Protein AF-A0A0A6ZCB4-F1 (afdb_monomer_lite)

pLDDT: mean 98.0, std 1.05, range [90.75, 98.88]

InterPro domains:
  IPR005797 Cytochrome b/b6, N-terminal domain [PF00033] (1-122)
  IPR005797 Cytochrome b/b6, N-terminal domain [PS51002] (1-127)
  IPR005798 Cytochrome b/b6, C-terminal [PF00032] (176-277)
  IPR005798 Cytochrome b/b6, C-terminal [PS51003] (128-285)
  IPR016174 Di-haem cytochrome, transmembrane [SSF81342] (1-178)
  IPR027387 Cytochrome b/b6-like domain superfamily [G3DSA:1.20.810.10] (1-285)
  IPR036150 Cytochrome b/b6, C-terminal domain superfamily [SSF81648] (179-284)
  IPR048259 Cytochrome b/b6, N-terminal domain, eukaryotic/bacterial [cd00284] (1-124)
  IPR048260 Cytochrome b/b6, C-terminal domain, eukaryotic/bacterial [cd00290] (125-272)

Radius of gyration: 20.46 Å; chains: 1; bounding box: 47×44×55 Å

Organism: NCBI:txid1003837

Structure (mmCIF, N/CA/C/O backbone):
data_AF-A0A0A6ZCB4-F1
#
_entry.id   AF-A0A0A6ZCB4-F1
#
loop_
_atom_site.group_PDB
_atom_site.id
_atom_site.type_symbol
_atom_site.label_atom_id
_atom_site.label_alt_id
_atom_site.label_comp_id
_atom_site.label_asym_id
_atom_site.label_entity_id
_atom_site.label_seq_id
_atom_site.pdbx_PDB_ins_code
_atom_site.Cartn_x
_atom_site.Cartn_y
_atom_site.Cartn_z
_atom_site.occupancy
_atom_site.B_iso_or_equiv
_atom_site.auth_seq_id
_atom_site.auth_comp_id
_atom_site.auth_asym_id
_atom_site.auth_atom_id
_atom_site.pdbx_PDB_model_num
ATOM 1 N N . HIS A 1 1 ? 5.397 16.547 -5.272 1.00 96.88 1 HIS A N 1
ATOM 2 C CA . HIS A 1 1 ? 4.693 15.326 -5.717 1.00 96.88 1 HIS A CA 1
ATOM 3 C C . HIS A 1 1 ? 5.375 14.064 -5.178 1.00 96.88 1 HIS A C 1
ATOM 5 O O . HIS A 1 1 ? 4.798 13.461 -4.286 1.00 96.88 1 HIS A O 1
ATOM 11 N N . ALA A 1 2 ? 6.612 13.734 -5.586 1.00 97.31 2 ALA A N 1
ATOM 12 C CA . ALA A 1 2 ? 7.341 12.527 -5.143 1.00 97.31 2 ALA A CA 1
ATOM 13 C C . ALA A 1 2 ? 7.371 12.313 -3.612 1.00 97.31 2 ALA A C 1
ATOM 15 O O . ALA A 1 2 ? 6.807 11.343 -3.117 1.00 97.31 2 ALA A O 1
ATOM 16 N N . ASN A 1 3 ? 7.907 13.268 -2.839 1.00 98.44 3 ASN A N 1
ATOM 17 C CA . ASN A 1 3 ? 7.914 13.175 -1.367 1.00 98.44 3 ASN A CA 1
ATOM 18 C C . ASN A 1 3 ? 6.505 13.117 -0.747 1.00 98.44 3 ASN A C 1
ATOM 20 O O . ASN A 1 3 ? 6.310 12.508 0.301 1.00 98.44 3 ASN A O 1
ATOM 24 N N . GLY A 1 4 ? 5.505 13.693 -1.419 1.00 98.62 4 GLY A N 1
ATOM 25 C CA . GLY A 1 4 ? 4.105 13.598 -1.003 1.00 98.62 4 GLY A CA 1
ATOM 26 C C . GLY A 1 4 ? 3.556 12.172 -1.093 1.00 98.62 4 GLY A C 1
ATOM 27 O O . GLY A 1 4 ? 2.796 11.774 -0.218 1.00 98.62 4 GLY A O 1
ATOM 28 N N . ALA A 1 5 ? 3.983 11.379 -2.085 1.00 98.50 5 ALA A N 1
ATOM 29 C CA . ALA A 1 5 ? 3.614 9.966 -2.180 1.00 98.50 5 ALA A CA 1
ATOM 30 C C . ALA A 1 5 ? 4.158 9.168 -0.983 1.00 98.50 5 ALA A C 1
ATOM 32 O O . ALA A 1 5 ? 3.405 8.434 -0.347 1.00 98.50 5 ALA A O 1
ATOM 33 N N . SER A 1 6 ? 5.420 9.390 -0.597 1.00 98.50 6 SER A N 1
ATOM 34 C CA . SER A 1 6 ? 5.995 8.802 0.623 1.00 98.50 6 SER A CA 1
ATOM 35 C C . SER A 1 6 ? 5.188 9.175 1.870 1.00 98.50 6 SER A C 1
ATOM 37 O O . SER A 1 6 ? 4.825 8.303 2.656 1.00 98.50 6 SER A O 1
ATOM 39 N N . PHE A 1 7 ? 4.831 10.451 2.036 1.00 98.38 7 PHE A N 1
ATOM 40 C CA . PHE A 1 7 ? 4.000 10.879 3.165 1.00 98.38 7 PHE A CA 1
ATOM 41 C C . PHE A 1 7 ? 2.596 10.268 3.145 1.00 98.38 7 PHE A C 1
ATOM 43 O O . PHE A 1 7 ? 2.072 9.932 4.206 1.00 98.38 7 PHE A O 1
ATOM 50 N N . PHE A 1 8 ? 2.021 10.027 1.964 1.00 98.62 8 PHE A N 1
ATOM 51 C CA . PHE A 1 8 ? 0.768 9.286 1.839 1.00 98.62 8 PHE A CA 1
ATOM 52 C C . PHE A 1 8 ? 0.905 7.880 2.443 1.00 98.62 8 PHE A C 1
ATOM 54 O O . PHE A 1 8 ? 0.077 7.483 3.265 1.00 98.62 8 PHE A O 1
ATOM 61 N N . PHE A 1 9 ? 1.973 7.145 2.112 1.00 98.75 9 PHE A N 1
ATOM 62 C CA . PHE A 1 9 ? 2.206 5.806 2.665 1.00 98.75 9 PHE A CA 1
ATOM 63 C C . PHE A 1 9 ? 2.532 5.811 4.163 1.00 98.75 9 PHE A C 1
ATOM 65 O O . PHE A 1 9 ? 2.058 4.941 4.891 1.00 98.75 9 PHE A O 1
ATOM 72 N N . ILE A 1 10 ? 3.260 6.812 4.665 1.00 98.69 10 ILE A N 1
ATOM 73 C CA . ILE A 1 10 ? 3.446 6.987 6.115 1.00 98.69 10 ILE A CA 1
ATOM 74 C C . ILE A 1 10 ? 2.077 7.132 6.797 1.00 98.69 10 ILE A C 1
ATOM 76 O O . ILE A 1 10 ? 1.765 6.398 7.739 1.00 98.69 10 ILE A O 1
ATOM 80 N N . CYS A 1 11 ? 1.227 8.031 6.293 1.00 98.81 11 CYS A N 1
ATOM 81 C CA . CYS A 1 11 ? -0.108 8.251 6.839 1.00 98.81 11 CYS A CA 1
ATOM 82 C C . CYS A 1 11 ? -0.988 6.998 6.751 1.00 98.81 11 CYS A C 1
ATOM 84 O O . CYS A 1 11 ? -1.664 6.676 7.730 1.00 98.81 11 CYS A O 1
ATOM 86 N N . ILE A 1 12 ? -0.981 6.269 5.628 1.00 98.69 12 ILE A N 1
ATOM 87 C CA . ILE A 1 12 ? -1.843 5.091 5.466 1.00 98.69 12 ILE A CA 1
ATOM 88 C C . ILE A 1 12 ? -1.397 3.932 6.362 1.00 98.69 12 ILE A C 1
ATOM 90 O O . ILE A 1 12 ? -2.246 3.283 6.968 1.00 98.69 12 ILE A O 1
ATOM 94 N N . TYR A 1 13 ? -0.091 3.712 6.545 1.00 98.81 13 TYR A N 1
ATOM 95 C CA . TYR A 1 13 ? 0.406 2.673 7.450 1.00 98.81 13 TYR A CA 1
ATOM 96 C C . TYR A 1 13 ? 0.095 2.986 8.913 1.00 98.81 13 TYR A C 1
ATOM 98 O O . TYR A 1 13 ? -0.359 2.099 9.639 1.00 98.81 13 TYR A O 1
ATOM 106 N N . LEU A 1 14 ? 0.216 4.249 9.334 1.00 98.81 14 LEU A N 1
ATOM 107 C CA . LEU A 1 14 ? -0.243 4.680 10.659 1.00 98.81 14 LEU A CA 1
ATOM 108 C C . LEU A 1 14 ? -1.763 4.528 10.812 1.00 98.81 14 LEU A C 1
ATOM 110 O O . LEU A 1 14 ? -2.241 4.066 11.850 1.00 98.81 14 LEU A O 1
ATOM 114 N N . HIS A 1 15 ? -2.533 4.870 9.778 1.00 98.88 15 HIS A N 1
ATOM 115 C CA . HIS A 1 15 ? -3.989 4.740 9.783 1.00 98.88 15 HIS A CA 1
ATOM 116 C C . HIS A 1 15 ? -4.436 3.276 9.929 1.00 98.88 15 HIS A C 1
ATOM 118 O O . HIS A 1 15 ? -5.308 2.980 10.755 1.00 98.88 15 HIS A O 1
ATOM 124 N N . ILE A 1 16 ? -3.814 2.359 9.181 1.00 98.88 16 ILE A N 1
ATOM 125 C CA . ILE A 1 16 ? -4.049 0.911 9.264 1.00 98.88 16 ILE A CA 1
ATOM 126 C C . ILE A 1 16 ? -3.624 0.385 10.637 1.00 98.88 16 ILE A C 1
ATOM 128 O O . ILE A 1 16 ? -4.408 -0.302 11.289 1.00 98.88 16 ILE A O 1
ATOM 132 N N . GLY A 1 17 ? -2.433 0.760 11.117 1.00 98.81 17 GLY A N 1
ATOM 133 C CA . GLY A 1 17 ? -1.926 0.371 12.435 1.00 98.81 17 GLY A CA 1
ATOM 134 C C . GLY A 1 17 ? -2.862 0.793 13.568 1.00 98.81 17 GLY A C 1
ATOM 135 O O . GLY A 1 17 ? -3.211 -0.022 14.420 1.00 98.81 17 GLY A O 1
ATOM 136 N N . ARG A 1 18 ? -3.377 2.030 13.526 1.00 98.88 18 ARG A N 1
ATOM 137 C CA . ARG A 1 18 ? -4.429 2.518 14.434 1.00 98.88 18 ARG A CA 1
ATOM 138 C C . ARG A 1 18 ? -5.679 1.649 14.335 1.00 98.88 18 ARG A C 1
ATOM 140 O O . ARG A 1 18 ? -6.249 1.266 15.358 1.00 98.88 18 ARG A O 1
ATOM 147 N N . GLY A 1 19 ? -6.130 1.356 13.117 1.00 98.75 19 GLY A N 1
ATOM 148 C CA . GLY A 1 19 ? -7.299 0.513 12.883 1.00 98.75 19 GLY A CA 1
ATOM 149 C C . GLY A 1 19 ? -7.144 -0.879 13.496 1.00 98.75 19 GLY A C 1
ATOM 150 O O . GLY A 1 19 ? -8.070 -1.367 14.146 1.00 98.75 19 GLY A O 1
ATOM 151 N N . PHE A 1 20 ? -5.954 -1.462 13.371 1.00 97.88 20 PHE A N 1
ATOM 152 C CA . PHE A 1 20 ? -5.603 -2.765 13.917 1.00 97.88 20 PHE A CA 1
ATOM 153 C C . PHE A 1 20 ? -5.511 -2.757 15.451 1.00 97.88 20 PHE A C 1
ATOM 155 O O . PHE A 1 20 ? -6.174 -3.556 16.113 1.00 97.88 20 PHE A O 1
ATOM 162 N N . TYR A 1 21 ? -4.774 -1.806 16.030 1.00 98.81 21 TYR A N 1
ATOM 163 C CA . TYR A 1 21 ? -4.561 -1.704 17.478 1.00 98.81 21 TYR A CA 1
ATOM 164 C C . TYR A 1 21 ? -5.860 -1.455 18.257 1.00 98.81 21 TYR A C 1
ATOM 166 O O . TYR A 1 21 ? -6.115 -2.069 19.295 1.00 98.81 21 TYR A O 1
ATOM 174 N N . TYR A 1 22 ? -6.731 -0.581 17.747 1.00 98.81 22 TYR A N 1
ATOM 175 C CA . TYR A 1 22 ? -7.989 -0.240 18.419 1.00 98.81 22 TYR A CA 1
ATOM 176 C C . TYR A 1 22 ? -9.180 -1.109 17.988 1.00 98.81 22 TYR A C 1
ATOM 178 O O . TYR A 1 22 ? -10.305 -0.838 18.405 1.00 98.81 22 TYR A O 1
ATOM 186 N N . GLY A 1 23 ? -8.976 -2.146 17.167 1.00 98.56 23 GLY A N 1
ATOM 187 C CA . GLY A 1 23 ? -10.064 -3.024 16.711 1.00 98.56 23 GLY A CA 1
ATOM 188 C C . GLY A 1 23 ? -11.111 -2.298 15.857 1.00 98.56 23 GLY A C 1
ATOM 189 O O . GLY A 1 23 ? -12.302 -2.619 15.890 1.00 98.56 23 GLY A O 1
ATOM 190 N N . SER A 1 24 ? -10.693 -1.274 15.110 1.00 98.69 24 SER A N 1
ATOM 191 C CA . SER A 1 24 ? -11.586 -0.511 14.226 1.00 98.69 24 SER A CA 1
ATOM 192 C C . SER A 1 24 ? -11.984 -1.319 12.991 1.00 98.69 24 SER A C 1
ATOM 194 O O . SER A 1 24 ? -13.042 -1.056 12.433 1.00 98.69 24 SER A O 1
ATOM 196 N N . TYR A 1 25 ? -11.221 -2.363 12.642 1.00 98.62 25 TYR A N 1
ATOM 197 C CA . TYR A 1 25 ? -11.578 -3.322 11.590 1.00 98.62 25 TYR A CA 1
ATOM 198 C C . TYR A 1 25 ? -12.921 -4.037 11.823 1.00 98.62 25 TYR A C 1
ATOM 200 O O . TYR A 1 25 ? -13.487 -4.597 10.892 1.00 98.62 25 TYR A O 1
ATOM 208 N N . LEU A 1 26 ? -13.464 -4.012 13.049 1.00 98.62 26 LEU A N 1
ATOM 209 C CA . LEU A 1 26 ? -14.803 -4.544 13.329 1.00 98.62 26 LEU A CA 1
ATOM 210 C C . LEU A 1 26 ? -15.929 -3.740 12.654 1.00 98.62 26 LEU A C 1
ATOM 212 O O . LEU A 1 26 ? -17.035 -4.259 12.532 1.00 98.62 26 LEU A O 1
ATOM 216 N N . TYR A 1 27 ? -15.659 -2.517 12.185 1.00 98.50 27 TYR A N 1
ATOM 217 C CA . TYR A 1 27 ? -16.511 -1.833 11.209 1.00 98.50 27 TYR A CA 1
ATOM 218 C C . TYR A 1 27 ? -16.173 -2.371 9.819 1.00 98.50 27 TYR A C 1
ATOM 220 O O . TYR A 1 27 ? -15.308 -1.836 9.128 1.00 98.50 27 TYR A O 1
ATOM 228 N N . LYS A 1 28 ? -16.788 -3.501 9.460 1.00 98.62 28 LYS A N 1
ATOM 229 C CA . LYS A 1 28 ? -16.344 -4.362 8.355 1.00 98.62 28 LYS A CA 1
ATOM 230 C C . LYS A 1 28 ? -16.378 -3.642 7.011 1.00 98.62 28 LYS A C 1
ATOM 232 O O . LYS A 1 28 ? -15.433 -3.747 6.243 1.00 98.62 28 LYS A O 1
ATOM 237 N N . GLU A 1 29 ? -17.432 -2.891 6.738 1.00 98.62 29 GLU A N 1
ATOM 238 C CA . GLU A 1 29 ? -17.651 -2.164 5.490 1.00 98.62 29 GLU A CA 1
ATOM 239 C C . GLU A 1 29 ? -16.620 -1.038 5.339 1.00 98.62 29 GLU A C 1
ATOM 241 O O . GLU A 1 29 ? -15.911 -0.963 4.330 1.00 98.62 29 GLU A O 1
ATOM 246 N N . THR A 1 30 ? -16.444 -0.221 6.384 1.00 98.81 30 THR A N 1
ATOM 247 C CA . THR A 1 30 ? -15.386 0.799 6.447 1.00 98.81 30 THR A CA 1
ATOM 248 C C . THR A 1 30 ? -14.005 0.162 6.293 1.00 98.81 30 THR A C 1
ATOM 250 O O . THR A 1 30 ? -13.181 0.629 5.517 1.00 98.81 30 THR A O 1
ATOM 253 N N . TRP A 1 31 ? -13.732 -0.949 6.973 1.00 98.88 31 TRP A N 1
ATOM 254 C CA . TRP A 1 31 ? -12.443 -1.628 6.881 1.00 98.88 31 TRP A CA 1
ATOM 255 C C . TRP A 1 31 ? -12.165 -2.180 5.483 1.00 98.88 31 TRP A C 1
ATOM 257 O O . TRP A 1 31 ? -11.109 -1.910 4.919 1.00 98.88 31 TRP A O 1
ATOM 267 N N . ASN A 1 32 ? -13.122 -2.896 4.894 1.00 98.75 32 ASN A N 1
ATOM 268 C CA . ASN A 1 32 ? -12.978 -3.513 3.579 1.00 98.75 32 ASN A CA 1
ATOM 269 C C . ASN A 1 32 ? -12.798 -2.456 2.484 1.00 98.75 32 ASN A C 1
ATOM 271 O O . ASN A 1 32 ? -11.915 -2.594 1.640 1.00 98.75 32 ASN A O 1
ATOM 275 N N . THR A 1 33 ? -13.565 -1.361 2.533 1.00 98.75 33 THR A N 1
ATOM 276 C CA . THR A 1 33 ? -13.332 -0.209 1.645 1.00 98.75 33 THR A CA 1
ATOM 277 C C . THR A 1 33 ? -11.962 0.432 1.883 1.00 98.75 33 THR A C 1
ATOM 279 O O . THR A 1 33 ? -11.309 0.827 0.922 1.00 98.75 33 THR A O 1
ATOM 282 N N . GLY A 1 34 ? -11.470 0.456 3.126 1.00 98.81 34 GLY A N 1
ATOM 283 C CA . 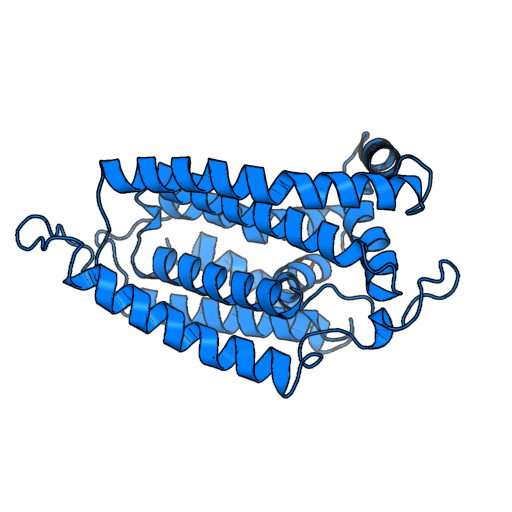GLY A 1 34 ? -10.108 0.880 3.465 1.00 98.81 34 GLY A CA 1
ATOM 284 C C . GLY A 1 34 ? -9.015 -0.002 2.845 1.00 98.81 34 GLY A C 1
ATOM 285 O O . GLY A 1 34 ? -8.024 0.517 2.333 1.00 98.81 34 GLY A O 1
ATOM 286 N N . VAL A 1 35 ? -9.202 -1.326 2.817 1.00 98.81 35 VAL A N 1
ATOM 287 C CA . VAL A 1 35 ? -8.273 -2.248 2.136 1.00 98.81 35 VAL A CA 1
ATOM 288 C C . VAL A 1 35 ? -8.300 -2.027 0.617 1.00 98.81 35 VAL A C 1
ATOM 290 O O . VAL A 1 35 ? -7.246 -2.006 -0.015 1.00 98.81 35 VAL A O 1
ATOM 293 N N . ILE A 1 36 ? -9.474 -1.782 0.024 1.00 98.81 36 ILE A N 1
ATOM 294 C CA . ILE A 1 36 ? -9.589 -1.438 -1.406 1.00 98.81 36 ILE A CA 1
ATOM 295 C C . ILE A 1 36 ? -8.892 -0.099 -1.709 1.00 98.81 36 ILE A C 1
ATOM 297 O O . ILE A 1 36 ? -8.183 0.007 -2.712 1.00 98.81 36 ILE A O 1
ATOM 301 N N . LEU A 1 37 ? -9.032 0.906 -0.837 1.00 98.81 37 LEU A N 1
ATOM 302 C CA . LEU A 1 37 ? -8.312 2.180 -0.946 1.00 98.81 37 LEU A CA 1
ATOM 303 C C . LEU A 1 37 ? -6.792 1.976 -0.913 1.00 98.81 37 LEU A C 1
ATOM 305 O O . LEU A 1 37 ? -6.094 2.546 -1.749 1.00 98.81 37 LEU A O 1
ATOM 309 N N . LEU A 1 38 ? -6.283 1.128 -0.011 1.00 98.81 38 LEU A N 1
ATOM 310 C CA . LEU A 1 38 ? -4.861 0.773 0.039 1.00 98.81 38 LEU A CA 1
ATOM 311 C C . LEU A 1 38 ? -4.394 0.135 -1.276 1.00 98.81 38 LEU A C 1
ATOM 313 O O . LEU A 1 38 ? -3.401 0.582 -1.843 1.00 98.81 38 LEU A O 1
ATOM 317 N N . LEU A 1 39 ? -5.113 -0.868 -1.788 1.00 98.81 39 LEU A N 1
ATOM 318 C CA . LEU A 1 39 ? -4.760 -1.533 -3.049 1.00 98.81 39 LEU A CA 1
ATOM 319 C C . LEU A 1 39 ? -4.765 -0.553 -4.232 1.00 98.81 39 LEU A C 1
ATOM 321 O O . LEU A 1 39 ? -3.859 -0.576 -5.065 1.00 98.81 39 LEU A O 1
ATOM 325 N N . THR A 1 40 ? -5.744 0.352 -4.276 1.00 98.81 40 THR A N 1
ATOM 326 C CA . THR A 1 40 ? -5.852 1.374 -5.329 1.00 98.81 40 THR A CA 1
ATOM 327 C C . THR A 1 40 ? -4.717 2.397 -5.229 1.00 98.81 40 THR A C 1
ATOM 329 O O . THR A 1 40 ? -4.133 2.773 -6.247 1.00 98.81 40 THR A O 1
ATOM 332 N N . LEU A 1 41 ? -4.343 2.812 -4.013 1.00 98.81 41 LEU A N 1
ATOM 333 C CA . LEU A 1 41 ? -3.190 3.683 -3.768 1.00 98.81 41 LEU A CA 1
ATOM 334 C C . LEU A 1 41 ? -1.878 3.014 -4.193 1.00 98.81 41 LEU A C 1
ATOM 336 O O . LEU A 1 41 ? -1.070 3.643 -4.871 1.00 98.81 41 LEU A O 1
ATOM 340 N N . MET A 1 42 ? -1.677 1.743 -3.833 1.00 98.69 42 MET A N 1
ATOM 341 C CA . MET A 1 42 ? -0.512 0.954 -4.244 1.00 98.69 42 MET A CA 1
ATOM 342 C C . MET A 1 42 ? -0.405 0.883 -5.769 1.00 98.69 42 MET A C 1
ATOM 344 O O . MET A 1 42 ? 0.656 1.175 -6.318 1.00 98.69 42 MET A O 1
ATOM 348 N N . ALA A 1 43 ? -1.509 0.587 -6.462 1.00 98.56 43 ALA A N 1
ATOM 349 C CA . ALA A 1 43 ? -1.541 0.597 -7.922 1.00 98.56 43 ALA A CA 1
ATOM 350 C C . ALA A 1 43 ? -1.189 1.983 -8.488 1.00 98.56 43 ALA A C 1
ATOM 352 O O . ALA A 1 43 ? -0.322 2.082 -9.352 1.00 98.56 43 ALA A O 1
ATOM 353 N N . THR A 1 44 ? -1.797 3.049 -7.952 1.00 98.81 44 THR A N 1
ATOM 354 C CA . THR A 1 44 ? -1.577 4.444 -8.375 1.00 98.81 44 THR A CA 1
ATOM 355 C C . THR A 1 44 ? -0.115 4.856 -8.237 1.00 98.81 44 THR A C 1
ATOM 357 O O . THR A 1 44 ? 0.458 5.413 -9.173 1.00 98.81 44 THR A O 1
ATOM 360 N N . ALA A 1 45 ? 0.498 4.580 -7.085 1.00 98.50 45 ALA A N 1
ATOM 361 C CA . ALA A 1 45 ? 1.886 4.929 -6.812 1.00 98.50 45 ALA A CA 1
ATOM 362 C C . ALA A 1 45 ? 2.855 4.136 -7.694 1.00 98.50 45 ALA A C 1
ATOM 364 O O . ALA A 1 45 ? 3.791 4.716 -8.237 1.00 98.50 45 ALA A O 1
ATOM 365 N N . PHE A 1 46 ? 2.591 2.840 -7.898 1.00 98.44 46 PHE A N 1
ATOM 366 C CA . PHE A 1 46 ? 3.390 2.007 -8.791 1.00 98.44 46 PHE A CA 1
ATOM 367 C C . PHE A 1 46 ? 3.379 2.543 -10.226 1.00 98.44 46 PHE A C 1
ATOM 369 O O . PHE A 1 46 ? 4.447 2.814 -10.766 1.00 98.44 46 PHE A O 1
ATOM 376 N N . VAL A 1 47 ? 2.204 2.771 -10.831 1.00 98.38 47 VAL A N 1
ATOM 377 C CA . VAL A 1 47 ? 2.151 3.285 -12.215 1.00 98.38 47 VAL A CA 1
ATOM 378 C C . VAL A 1 47 ? 2.715 4.704 -12.332 1.00 98.38 47 VAL A C 1
ATOM 380 O O . VAL A 1 47 ? 3.296 5.040 -13.359 1.00 98.38 47 VAL A O 1
ATOM 383 N N . GLY A 1 48 ? 2.609 5.513 -11.272 1.00 98.25 48 GLY A N 1
ATOM 384 C CA . GLY A 1 48 ? 3.201 6.851 -11.205 1.00 98.25 48 GLY A CA 1
ATOM 385 C C . GLY A 1 48 ? 4.724 6.834 -11.183 1.00 98.25 48 GLY A C 1
ATOM 386 O O . GLY A 1 48 ? 5.362 7.655 -11.838 1.00 98.25 48 GLY A O 1
ATOM 387 N N . TYR A 1 49 ? 5.310 5.863 -10.480 1.00 98.06 49 TYR A N 1
ATOM 388 C CA . TYR A 1 49 ? 6.759 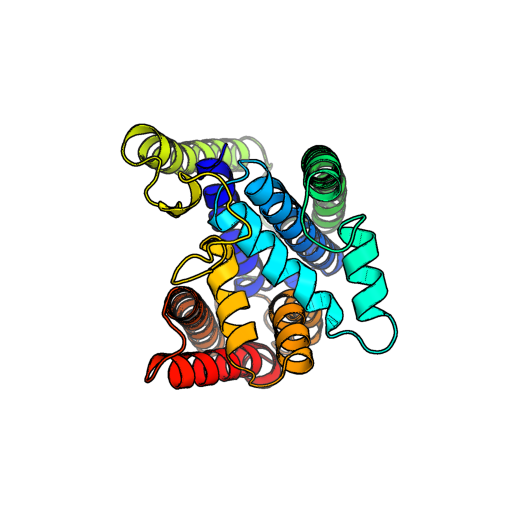5.696 -10.410 1.00 98.06 49 TYR A CA 1
ATOM 389 C C . TYR A 1 49 ? 7.384 5.310 -11.754 1.00 98.06 49 TYR A C 1
ATOM 391 O O . TYR A 1 49 ? 8.563 5.555 -11.961 1.00 98.06 49 TYR A O 1
ATOM 399 N N . VAL A 1 50 ? 6.606 4.752 -12.687 1.00 98.19 50 VAL A N 1
ATOM 400 C CA . VAL A 1 50 ? 7.098 4.388 -14.026 1.00 98.19 50 VAL A CA 1
ATOM 401 C C . VAL A 1 50 ? 7.249 5.611 -14.943 1.00 98.19 50 VAL A C 1
ATOM 403 O O . VAL A 1 50 ? 8.061 5.598 -15.866 1.00 98.19 50 VAL A O 1
ATOM 406 N N . LEU A 1 51 ? 6.494 6.685 -14.688 1.00 98.31 51 LEU A N 1
ATOM 407 C CA . LEU A 1 51 ? 6.370 7.834 -15.594 1.00 98.31 51 LEU A CA 1
ATOM 408 C C . LEU A 1 51 ? 7.664 8.625 -15.855 1.00 98.31 51 LEU A C 1
ATOM 410 O O . LEU A 1 51 ? 7.824 9.088 -16.983 1.00 98.31 51 LEU A O 1
ATOM 414 N N . PRO A 1 52 ? 8.595 8.792 -14.892 1.00 97.62 52 PRO A N 1
ATOM 415 C CA . PRO A 1 52 ? 9.875 9.456 -15.149 1.00 97.62 52 PRO A CA 1
ATOM 416 C C . PRO A 1 52 ? 10.784 8.705 -16.131 1.00 97.62 52 PRO A C 1
ATOM 418 O O . PRO A 1 52 ? 11.740 9.292 -16.627 1.00 97.62 52 PRO A O 1
ATOM 421 N N . TRP A 1 53 ? 10.498 7.426 -16.405 1.00 97.94 53 TRP A N 1
ATOM 422 C CA . TRP A 1 53 ? 11.229 6.585 -17.359 1.00 97.94 53 TRP A CA 1
ATOM 423 C C . TRP A 1 53 ? 12.745 6.483 -17.097 1.00 97.94 53 TRP A C 1
ATOM 425 O O . TRP A 1 53 ? 13.561 6.436 -18.020 1.00 97.94 53 TRP A O 1
ATOM 435 N N . GLY A 1 54 ? 13.127 6.437 -15.818 1.00 98.12 54 GLY A N 1
ATOM 436 C CA . GLY A 1 54 ? 14.491 6.121 -15.389 1.00 98.12 54 GLY A CA 1
ATOM 437 C C . GLY A 1 54 ? 14.754 4.613 -15.287 1.00 98.12 54 GLY A C 1
ATOM 438 O O . GLY A 1 54 ? 13.852 3.794 -15.484 1.00 98.12 54 GLY A O 1
ATOM 439 N N . GLN A 1 55 ? 15.982 4.223 -14.938 1.00 97.81 55 GLN A N 1
ATOM 440 C CA . GLN A 1 55 ? 16.357 2.807 -14.828 1.00 97.81 55 GLN A CA 1
ATOM 441 C C . GLN A 1 55 ? 15.483 2.025 -13.836 1.00 97.81 55 GLN A C 1
ATOM 443 O O . GLN A 1 55 ? 14.921 0.988 -14.194 1.00 97.81 55 GLN A O 1
ATOM 448 N N . MET A 1 56 ? 15.302 2.521 -12.607 1.00 96.75 56 MET A N 1
ATOM 449 C CA . MET A 1 56 ? 14.455 1.837 -11.614 1.00 96.75 56 MET A CA 1
ATOM 450 C C . MET A 1 56 ? 12.980 1.826 -12.018 1.00 96.75 56 MET A C 1
ATOM 452 O O . MET A 1 56 ? 12.292 0.832 -11.787 1.00 96.75 56 MET A O 1
ATOM 456 N N . SER A 1 57 ? 12.513 2.883 -12.687 1.00 96.69 57 SER A N 1
ATOM 457 C CA . SER A 1 57 ? 11.162 2.963 -13.257 1.00 96.69 57 SER A CA 1
ATOM 458 C C . SER A 1 57 ? 10.905 1.812 -14.239 1.00 96.69 57 SER A C 1
ATOM 460 O O . SER A 1 57 ? 9.947 1.053 -14.087 1.00 96.69 57 SER A O 1
ATOM 462 N N . PHE A 1 58 ? 11.790 1.651 -15.227 1.00 98.12 58 PHE A N 1
ATOM 463 C CA . PHE A 1 58 ? 11.652 0.665 -16.300 1.00 98.12 58 PHE A CA 1
ATOM 464 C C . PHE A 1 58 ? 11.835 -0.774 -15.807 1.00 98.12 58 PHE A C 1
ATOM 466 O O . PHE A 1 58 ? 11.003 -1.651 -16.068 1.00 98.12 58 PHE A O 1
ATOM 473 N N . TRP A 1 59 ? 12.912 -1.033 -15.063 1.00 98.12 59 TRP A N 1
ATOM 474 C CA . TRP A 1 59 ? 13.215 -2.377 -14.578 1.00 98.12 59 TRP A CA 1
ATOM 475 C C . TRP A 1 59 ? 12.261 -2.816 -13.468 1.00 98.12 59 TRP A C 1
ATOM 477 O O . TRP A 1 59 ? 11.842 -3.974 -13.446 1.00 98.12 59 TRP A O 1
ATOM 487 N N . GLY A 1 60 ? 11.831 -1.889 -12.608 1.00 95.69 60 GLY A N 1
ATOM 488 C CA . GLY A 1 60 ? 10.766 -2.128 -11.639 1.00 95.69 60 GLY A CA 1
ATOM 489 C C . GLY A 1 60 ? 9.454 -2.510 -12.324 1.00 95.69 60 GLY A C 1
ATOM 490 O O . GLY A 1 60 ? 8.850 -3.521 -11.959 1.00 95.69 60 GLY A O 1
ATOM 491 N N . ALA A 1 61 ? 9.050 -1.771 -13.366 1.00 96.81 61 ALA A N 1
ATOM 492 C CA . ALA A 1 61 ? 7.870 -2.108 -14.160 1.00 96.81 61 ALA A CA 1
ATOM 493 C C . ALA A 1 61 ? 7.982 -3.509 -14.770 1.00 96.81 61 ALA A C 1
ATOM 495 O O . ALA A 1 61 ? 7.064 -4.316 -14.616 1.00 96.81 61 ALA A O 1
ATOM 496 N N . THR A 1 62 ? 9.121 -3.813 -15.397 1.00 97.00 62 THR A N 1
ATOM 497 C CA . THR A 1 62 ? 9.393 -5.099 -16.053 1.00 97.00 62 THR A CA 1
ATOM 498 C C . THR A 1 62 ? 9.295 -6.265 -15.072 1.00 97.00 62 THR A C 1
ATOM 500 O O . THR A 1 62 ? 8.577 -7.229 -15.329 1.00 97.00 62 THR A O 1
ATOM 503 N N . VAL A 1 63 ? 9.962 -6.174 -13.918 1.00 96.50 63 VAL A N 1
ATOM 504 C CA . VAL A 1 63 ? 9.972 -7.253 -12.920 1.00 96.50 63 VAL A CA 1
ATOM 505 C C . VAL A 1 63 ? 8.593 -7.439 -12.287 1.00 96.50 63 VAL A C 1
ATOM 507 O O . VAL A 1 63 ? 8.101 -8.565 -12.240 1.00 96.50 63 VAL A O 1
ATOM 510 N N . ILE A 1 64 ? 7.956 -6.357 -11.822 1.00 95.94 64 ILE A N 1
ATOM 511 C CA . ILE A 1 64 ? 6.697 -6.433 -11.062 1.00 95.94 64 ILE A CA 1
ATOM 512 C C . ILE A 1 64 ? 5.548 -6.921 -11.943 1.00 95.94 64 ILE A C 1
ATOM 514 O O . ILE A 1 64 ? 4.793 -7.799 -11.536 1.00 95.94 64 ILE A O 1
ATOM 518 N N . THR A 1 65 ? 5.413 -6.404 -13.163 1.00 96.94 65 THR A N 1
ATOM 519 C CA . THR A 1 65 ? 4.331 -6.847 -14.058 1.00 96.94 65 THR A CA 1
ATOM 520 C C . THR A 1 65 ? 4.551 -8.274 -14.559 1.00 96.94 65 THR A C 1
ATOM 522 O O . THR A 1 65 ? 3.595 -9.041 -14.648 1.00 96.94 65 THR A O 1
ATOM 525 N N . ASN A 1 66 ? 5.801 -8.700 -14.769 1.00 97.06 66 ASN A N 1
ATOM 526 C CA . ASN A 1 66 ? 6.110 -10.079 -15.148 1.00 97.06 66 ASN A CA 1
ATOM 527 C C . ASN A 1 66 ? 5.907 -11.099 -14.003 1.00 97.06 66 ASN A C 1
ATOM 529 O O . ASN A 1 66 ? 6.066 -12.307 -14.198 1.00 97.06 66 ASN A O 1
ATOM 533 N N . LEU A 1 67 ? 5.525 -10.662 -12.799 1.00 95.44 67 LEU A N 1
ATOM 534 C CA . LEU A 1 67 ? 5.045 -11.574 -11.760 1.00 95.44 67 LEU A CA 1
ATOM 535 C C . LEU A 1 67 ? 3.746 -12.274 -12.181 1.00 95.44 67 LEU A C 1
ATOM 537 O O . LEU A 1 67 ? 3.565 -13.453 -11.879 1.00 95.44 67 LEU A O 1
ATOM 541 N N . PHE A 1 68 ? 2.884 -11.601 -12.950 1.00 95.44 68 PHE A N 1
ATOM 542 C CA . PHE A 1 68 ? 1.617 -12.173 -13.410 1.00 95.44 68 PHE A CA 1
ATOM 543 C C . PHE A 1 68 ? 1.789 -13.337 -14.398 1.00 95.44 68 PHE A C 1
ATOM 545 O O . PHE A 1 68 ? 0.894 -14.176 -14.491 1.00 95.44 68 PHE A O 1
ATOM 552 N N . SER A 1 69 ? 2.951 -13.486 -15.051 1.00 97.06 69 SER A N 1
ATOM 553 C CA . SER A 1 69 ? 3.219 -14.659 -15.902 1.00 97.06 69 SER A CA 1
ATOM 554 C C . SER A 1 69 ? 3.352 -15.965 -15.114 1.00 97.06 69 SER A C 1
ATOM 556 O O . SER A 1 69 ? 3.364 -17.038 -15.706 1.00 97.06 69 SER A O 1
ATOM 558 N N . ALA A 1 70 ? 3.404 -15.905 -13.777 1.00 96.38 70 ALA A N 1
ATOM 559 C CA . ALA A 1 70 ? 3.322 -17.089 -12.927 1.00 96.38 70 ALA A CA 1
ATOM 560 C C . ALA A 1 70 ? 1.913 -17.710 -12.872 1.00 96.38 70 ALA A C 1
ATOM 562 O O . ALA A 1 70 ? 1.781 -18.848 -12.422 1.00 96.38 70 ALA A O 1
ATOM 563 N N . ILE A 1 71 ? 0.866 -16.985 -13.292 1.00 97.06 71 ILE A N 1
ATOM 564 C CA . ILE A 1 71 ? -0.510 -17.493 -13.295 1.00 97.06 71 ILE A CA 1
ATOM 565 C C . ILE A 1 71 ? -0.635 -18.601 -14.357 1.00 97.06 71 ILE A C 1
ATOM 567 O O . ILE A 1 71 ? -0.372 -18.340 -15.535 1.00 97.06 71 ILE A O 1
ATOM 571 N N . PRO A 1 72 ? -1.066 -19.823 -13.985 1.00 96.81 72 PRO A N 1
ATOM 572 C CA . PRO A 1 72 ? -1.214 -20.920 -14.935 1.00 96.81 72 PRO A CA 1
ATOM 573 C C . PRO A 1 72 ? -2.162 -20.580 -16.091 1.00 96.81 72 PRO A C 1
ATOM 575 O O . PRO A 1 72 ? -3.192 -19.935 -15.892 1.00 96.81 72 PRO A O 1
ATOM 578 N N . TYR A 1 73 ? -1.827 -21.068 -17.287 1.00 96.81 73 TYR A N 1
ATOM 579 C CA . TYR A 1 73 ? -2.586 -20.945 -18.542 1.00 96.81 73 TYR A CA 1
ATOM 580 C C . TYR A 1 73 ? -2.685 -19.532 -19.135 1.00 96.81 73 TYR A C 1
ATOM 582 O O . TYR A 1 73 ? -2.382 -19.356 -20.309 1.00 96.81 73 TYR A O 1
ATOM 590 N N . ILE A 1 74 ? -3.078 -18.528 -18.350 1.00 97.88 74 ILE A N 1
ATOM 591 C CA . ILE A 1 74 ? -3.373 -17.168 -18.841 1.00 97.88 74 ILE A CA 1
ATOM 592 C C . ILE A 1 74 ? -2.276 -16.141 -18.537 1.00 97.88 74 ILE A C 1
ATOM 594 O O . ILE A 1 74 ? -2.360 -15.006 -19.001 1.00 97.88 74 ILE A O 1
ATOM 598 N N . GLY A 1 75 ? -1.259 -16.506 -17.747 1.00 97.62 75 GLY A N 1
ATOM 599 C CA . GLY A 1 75 ? -0.283 -15.558 -17.210 1.00 97.62 75 GLY A CA 1
ATOM 600 C C . GLY A 1 75 ? 0.483 -14.786 -18.282 1.00 97.62 75 GLY A C 1
ATOM 601 O O . GLY A 1 75 ? 0.559 -13.562 -18.206 1.00 97.62 75 GLY A O 1
ATOM 602 N N . GLN A 1 76 ? 1.024 -15.473 -19.293 1.00 97.75 76 GLN A N 1
ATOM 603 C CA . GLN A 1 76 ? 1.794 -14.811 -20.353 1.00 97.75 76 GLN A CA 1
ATOM 604 C C . GLN A 1 76 ? 0.920 -13.852 -21.172 1.00 97.75 76 GLN A C 1
ATOM 606 O O . GLN A 1 76 ? 1.286 -12.696 -21.367 1.00 97.75 76 GLN A O 1
ATOM 611 N N . THR A 1 77 ? -0.275 -14.299 -21.568 1.00 98.19 77 THR A N 1
ATOM 612 C CA . THR A 1 77 ? -1.245 -13.470 -22.295 1.00 98.19 77 THR A CA 1
ATOM 613 C C . THR A 1 77 ? -1.647 -12.232 -21.494 1.00 98.19 77 THR A C 1
ATOM 615 O O . THR A 1 77 ? -1.753 -11.151 -22.063 1.00 98.19 77 THR A O 1
ATOM 618 N N . LEU A 1 78 ? -1.832 -12.358 -20.174 1.00 98.00 78 LEU A N 1
ATOM 619 C CA . LEU A 1 78 ? -2.164 -11.230 -19.301 1.00 98.00 78 LEU A CA 1
ATOM 620 C C . LEU A 1 78 ? -1.039 -10.185 -19.254 1.00 98.00 78 LEU A C 1
ATOM 622 O O . LEU A 1 78 ? -1.321 -8.989 -19.296 1.00 98.00 78 LEU A O 1
ATOM 626 N N . VAL A 1 79 ? 0.220 -10.625 -19.177 1.00 98.25 79 VAL A N 1
ATOM 627 C CA . VAL A 1 79 ? 1.390 -9.733 -19.143 1.00 98.25 79 VAL A CA 1
ATOM 628 C C . VAL A 1 79 ? 1.548 -8.980 -20.463 1.00 98.25 79 VAL A C 1
ATOM 630 O O . VAL A 1 79 ? 1.616 -7.753 -20.456 1.00 98.25 79 VAL A O 1
ATOM 633 N N . GLU A 1 80 ? 1.530 -9.686 -21.594 1.00 98.19 80 GLU A N 1
ATOM 634 C CA . GLU A 1 80 ? 1.653 -9.065 -22.921 1.00 98.19 80 GLU A CA 1
ATOM 635 C C . GLU A 1 80 ? 0.474 -8.136 -23.227 1.00 98.19 80 GLU A C 1
ATOM 637 O O . GLU A 1 80 ? 0.654 -7.054 -23.788 1.00 98.19 80 GLU A O 1
ATOM 642 N N . TRP A 1 81 ? -0.736 -8.501 -22.788 1.00 98.31 81 TRP A N 1
ATOM 643 C CA . TRP A 1 81 ? -1.904 -7.626 -22.867 1.00 98.31 81 TRP A CA 1
ATOM 644 C C . TRP A 1 81 ? -1.715 -6.355 -22.035 1.00 98.31 81 TRP A C 1
ATOM 646 O O . TRP A 1 81 ? -1.959 -5.253 -22.536 1.00 98.31 81 TRP A O 1
ATOM 656 N N . ALA A 1 82 ? -1.235 -6.489 -20.794 1.00 96.19 82 ALA A N 1
ATOM 657 C CA . ALA A 1 82 ? -0.977 -5.365 -19.899 1.00 96.19 82 ALA A CA 1
ATOM 658 C C . ALA A 1 82 ? 0.127 -4.438 -20.429 1.00 96.19 82 ALA A C 1
ATOM 660 O O . ALA A 1 82 ? 0.006 -3.223 -20.275 1.00 96.19 82 ALA A O 1
ATOM 661 N N . TRP A 1 83 ? 1.148 -4.969 -21.106 1.00 98.38 83 TRP A N 1
ATOM 662 C CA . TRP A 1 83 ? 2.178 -4.177 -21.788 1.00 98.38 83 TRP A CA 1
ATOM 663 C C . TRP A 1 83 ? 1.694 -3.578 -23.113 1.00 98.38 83 TRP A C 1
ATOM 665 O O . TRP A 1 83 ? 2.041 -2.453 -23.458 1.00 98.38 83 TRP A O 1
ATOM 675 N N . GLY A 1 84 ? 0.821 -4.277 -23.839 1.00 97.75 84 GLY A N 1
ATOM 676 C CA . GLY A 1 84 ? 0.461 -3.908 -25.209 1.00 97.75 84 GLY A CA 1
ATOM 677 C C . GLY A 1 84 ? 1.543 -4.245 -26.220 1.00 97.75 84 GLY A C 1
ATOM 678 O O . GLY A 1 84 ? 1.679 -3.537 -27.214 1.00 97.75 84 GLY A O 1
ATOM 679 N N . GLY A 1 85 ? 2.330 -5.273 -25.925 1.00 96.88 85 GLY A N 1
ATOM 680 C CA . GLY A 1 85 ? 3.504 -5.687 -26.675 1.00 96.88 85 GLY A CA 1
ATOM 681 C C . GLY A 1 85 ? 4.248 -6.791 -25.928 1.00 96.88 85 GLY A C 1
ATOM 682 O O . GLY A 1 85 ? 3.766 -7.313 -24.924 1.00 96.88 85 GLY A O 1
ATOM 683 N N . PHE A 1 86 ? 5.440 -7.133 -26.409 1.00 97.56 86 PHE A N 1
ATOM 684 C CA . PHE A 1 86 ? 6.246 -8.233 -25.860 1.00 97.56 86 PHE A CA 1
ATOM 685 C C . PHE A 1 86 ? 7.155 -7.821 -24.694 1.00 97.56 86 PHE A C 1
ATOM 687 O O . PHE A 1 86 ? 7.745 -8.673 -24.033 1.00 97.56 86 PHE A O 1
ATOM 694 N N . SER A 1 87 ? 7.276 -6.522 -24.434 1.00 96.50 87 SER A N 1
ATOM 695 C CA . SER A 1 87 ? 8.079 -5.950 -23.355 1.00 96.50 87 SER A CA 1
ATOM 696 C C . SER A 1 87 ? 7.459 -4.643 -22.869 1.00 96.50 87 SER A C 1
ATOM 698 O O . SER A 1 87 ? 6.591 -4.067 -23.527 1.00 96.50 87 SER A O 1
ATOM 700 N N . VAL A 1 88 ? 7.929 -4.145 -21.724 1.00 97.88 88 VAL A N 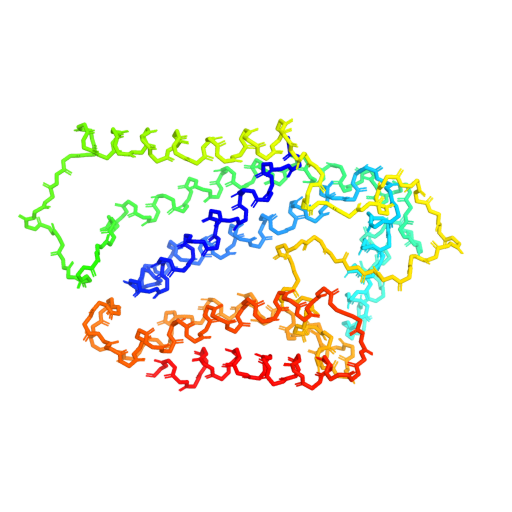1
ATOM 701 C CA . VAL A 1 88 ? 7.651 -2.767 -21.305 1.00 97.88 88 VAL A CA 1
ATOM 702 C C . VAL A 1 88 ? 8.256 -1.815 -22.339 1.00 97.88 88 VAL A C 1
ATOM 704 O O . VAL A 1 88 ? 9.456 -1.860 -22.585 1.00 97.88 88 VAL A O 1
ATOM 707 N N . ASP A 1 89 ? 7.420 -0.987 -22.962 1.00 97.25 89 ASP A N 1
ATOM 708 C CA . ASP A 1 89 ? 7.822 -0.015 -23.988 1.00 97.25 89 ASP A CA 1
ATOM 709 C C . ASP A 1 89 ? 6.802 1.148 -24.033 1.00 97.25 89 ASP A C 1
ATOM 711 O O . ASP A 1 89 ? 5.956 1.285 -23.142 1.00 97.25 89 ASP A O 1
ATOM 715 N N . ASN A 1 90 ? 6.843 1.993 -25.061 1.00 97.62 90 ASN A N 1
ATOM 716 C CA . ASN A 1 90 ? 5.979 3.157 -25.236 1.00 97.62 90 ASN A CA 1
ATOM 717 C C . ASN A 1 90 ? 4.461 2.867 -25.094 1.00 97.62 90 ASN A C 1
ATOM 719 O O . ASN A 1 90 ? 3.765 3.657 -24.440 1.00 97.62 90 ASN A O 1
ATOM 723 N N . PRO A 1 91 ? 3.903 1.746 -25.607 1.00 97.94 91 PRO A N 1
ATOM 724 C CA . PRO A 1 91 ? 2.504 1.396 -25.352 1.00 97.94 91 PRO A CA 1
ATOM 725 C C . PRO A 1 91 ? 2.187 1.217 -23.861 1.00 97.94 91 PRO A C 1
ATOM 727 O O . PRO A 1 91 ? 1.081 1.554 -23.436 1.00 97.94 91 PRO A O 1
ATOM 730 N N . THR A 1 92 ? 3.141 0.732 -23.060 1.00 98.12 92 THR A N 1
ATOM 731 C CA . THR A 1 92 ? 3.018 0.578 -21.602 1.00 98.12 92 THR A CA 1
ATOM 732 C C . THR A 1 92 ? 3.080 1.926 -20.889 1.00 98.12 92 THR A C 1
ATOM 734 O O . THR A 1 92 ? 2.279 2.192 -19.994 1.00 98.12 92 THR A O 1
ATOM 737 N N . LEU A 1 93 ? 3.995 2.811 -21.292 1.00 97.88 93 LEU A N 1
ATOM 738 C CA . LEU A 1 93 ? 4.143 4.128 -20.667 1.00 97.88 93 LEU A CA 1
ATOM 739 C C . LEU A 1 93 ? 2.884 4.990 -20.846 1.00 97.88 93 LEU A C 1
ATOM 741 O O . LEU A 1 93 ? 2.367 5.561 -19.886 1.00 97.88 93 LEU A O 1
ATOM 745 N N . THR A 1 94 ? 2.348 5.033 -22.066 1.00 98.25 94 THR A N 1
ATOM 746 C CA . THR A 1 94 ? 1.159 5.836 -22.403 1.00 98.25 94 THR A CA 1
ATOM 747 C C . THR A 1 94 ? -0.091 5.400 -21.630 1.00 98.25 94 THR A C 1
ATOM 749 O O . THR A 1 94 ? -0.805 6.241 -21.080 1.00 98.25 94 THR A O 1
ATOM 752 N N . ARG A 1 95 ? -0.340 4.090 -21.503 1.00 97.94 95 ARG A N 1
ATOM 753 C CA . ARG A 1 95 ? -1.455 3.572 -20.687 1.00 97.94 95 ARG A CA 1
ATOM 754 C C . ARG A 1 95 ? -1.224 3.768 -19.188 1.00 97.94 95 ARG A C 1
ATOM 756 O O . ARG A 1 95 ? -2.179 4.050 -18.471 1.00 97.94 95 ARG A O 1
ATOM 763 N N . PHE A 1 96 ? 0.014 3.644 -18.702 1.00 98.38 96 PHE A N 1
ATOM 764 C CA . PHE A 1 96 ? 0.321 3.867 -17.287 1.00 98.38 96 PHE A CA 1
ATOM 765 C C . PHE A 1 96 ? 0.125 5.330 -16.908 1.00 98.38 96 PHE A C 1
ATOM 767 O O . PHE A 1 96 ? -0.406 5.590 -15.835 1.00 98.38 96 PHE A O 1
ATOM 774 N N . PHE A 1 97 ? 0.435 6.272 -17.801 1.00 98.50 97 PHE A N 1
ATOM 775 C CA . PHE A 1 97 ? 0.080 7.677 -17.612 1.00 98.50 97 PHE A CA 1
ATOM 776 C C . PHE A 1 97 ? -1.437 7.868 -17.480 1.00 98.50 97 PHE A C 1
ATOM 778 O O . PHE A 1 97 ? -1.898 8.468 -16.509 1.00 98.50 97 PHE A O 1
ATOM 785 N N . ALA A 1 98 ? -2.225 7.302 -18.402 1.00 98.62 98 ALA A N 1
ATOM 786 C CA . ALA A 1 98 ? -3.685 7.394 -18.348 1.00 98.62 98 ALA A CA 1
ATOM 787 C C . ALA A 1 98 ? -4.265 6.781 -17.057 1.00 98.62 98 ALA A C 1
ATOM 789 O O . ALA A 1 98 ? -5.129 7.381 -16.417 1.00 98.62 98 ALA A O 1
ATOM 790 N N . LEU A 1 99 ? -3.757 5.617 -16.632 1.00 98.56 99 LEU A N 1
ATOM 791 C CA . LEU A 1 99 ? -4.153 4.974 -15.375 1.00 98.56 99 LEU A CA 1
ATOM 792 C C . LEU A 1 99 ? -3.737 5.797 -14.152 1.00 98.56 99 LEU A C 1
ATOM 794 O O . LEU A 1 99 ? -4.551 6.003 -13.256 1.00 98.56 99 LEU A O 1
ATOM 798 N N . HIS A 1 100 ? -2.500 6.295 -14.113 1.00 98.56 100 HIS A N 1
ATOM 799 C CA . HIS A 1 100 ? -2.003 7.119 -13.013 1.00 98.56 100 HIS A CA 1
ATOM 800 C C . HIS A 1 100 ? -2.812 8.407 -12.855 1.00 98.56 100 HIS A C 1
ATOM 802 O O . HIS A 1 100 ? -3.021 8.865 -11.737 1.00 98.56 100 HIS A O 1
ATOM 808 N N . PHE A 1 101 ? -3.298 8.970 -13.962 1.00 98.56 101 PHE A N 1
ATOM 809 C CA . PHE A 1 101 ? -4.191 10.120 -13.935 1.00 98.56 101 PHE A CA 1
ATOM 810 C C . PHE A 1 101 ? -5.594 9.756 -13.426 1.00 98.56 101 PHE A C 1
ATOM 812 O O . PHE A 1 101 ? -6.158 10.488 -12.620 1.00 98.56 101 PHE A O 1
ATOM 819 N N . LEU A 1 102 ? -6.162 8.627 -13.866 1.00 98.75 102 LEU A N 1
ATOM 820 C CA . LEU A 1 102 ? -7.528 8.208 -13.525 1.00 98.75 102 LEU A CA 1
ATOM 821 C C . LEU A 1 102 ? -7.680 7.740 -12.067 1.00 98.75 102 LEU A C 1
ATOM 823 O O . LEU A 1 102 ? -8.637 8.115 -11.386 1.00 98.75 102 LEU A O 1
ATOM 827 N N . LEU A 1 103 ? -6.762 6.899 -11.586 1.00 98.56 103 LEU A N 1
ATOM 828 C CA . LEU A 1 103 ? -6.893 6.215 -10.295 1.00 98.56 103 LEU A CA 1
ATOM 829 C C . LEU A 1 103 ? -7.030 7.164 -9.080 1.00 98.56 103 LEU A C 1
ATOM 831 O O . LEU A 1 103 ? -7.847 6.860 -8.211 1.00 98.56 103 LEU A O 1
ATOM 835 N N . PRO A 1 104 ? -6.351 8.326 -8.995 1.00 98.62 104 PRO A N 1
ATOM 836 C CA . PRO A 1 104 ? -6.581 9.307 -7.932 1.00 98.62 104 PRO A CA 1
ATOM 837 C C . PRO A 1 104 ? -8.035 9.787 -7.819 1.00 98.62 104 PRO A C 1
ATOM 839 O O . PRO A 1 104 ? -8.533 9.967 -6.707 1.00 98.62 104 PRO A O 1
ATOM 842 N N . PHE A 1 105 ? -8.751 9.947 -8.938 1.00 98.62 105 PHE A N 1
ATOM 843 C CA . PHE A 1 105 ? -10.172 10.321 -8.913 1.00 98.62 105 PHE A CA 1
ATOM 844 C C . PHE A 1 105 ? -11.049 9.173 -8.403 1.00 98.62 105 PHE A C 1
ATOM 846 O O . PHE A 1 105 ? -12.007 9.405 -7.664 1.00 98.62 105 PHE A O 1
ATOM 853 N N . ILE A 1 106 ? -10.682 7.929 -8.724 1.00 98.69 106 ILE A N 1
ATOM 854 C CA . ILE A 1 106 ? -11.327 6.737 -8.158 1.00 98.69 106 ILE A CA 1
ATOM 855 C C . ILE A 1 106 ? -11.086 6.674 -6.642 1.00 98.69 106 ILE A C 1
ATOM 857 O O . ILE A 1 106 ? -12.027 6.424 -5.893 1.00 98.69 106 ILE A O 1
ATOM 861 N N . ILE A 1 107 ? -9.869 6.966 -6.167 1.00 98.81 107 ILE A N 1
ATOM 862 C CA . ILE A 1 107 ? -9.550 7.050 -4.730 1.00 98.81 107 ILE A CA 1
ATOM 863 C C . ILE A 1 107 ? -10.418 8.108 -4.041 1.00 98.81 107 ILE A C 1
ATOM 865 O O . ILE A 1 107 ? -10.960 7.838 -2.968 1.00 98.81 107 ILE A O 1
ATOM 869 N N . ALA A 1 108 ? -10.593 9.285 -4.649 1.00 98.56 108 ALA A N 1
ATOM 870 C CA . ALA A 1 108 ? -11.454 10.332 -4.103 1.00 98.56 108 ALA A CA 1
ATOM 871 C C . ALA A 1 108 ? -12.909 9.849 -3.948 1.00 98.56 108 ALA A C 1
ATOM 873 O O . ALA A 1 108 ? -13.471 9.953 -2.858 1.00 98.56 108 ALA A O 1
ATOM 874 N N . GLY A 1 109 ? -13.488 9.233 -4.987 1.00 98.62 109 GLY A N 1
ATOM 875 C CA . GLY A 1 109 ? -14.842 8.665 -4.923 1.00 98.62 109 GLY A CA 1
ATOM 876 C C . GLY A 1 109 ? -14.981 7.530 -3.899 1.00 98.62 109 GLY A C 1
ATOM 877 O O . GLY A 1 109 ? -15.919 7.513 -3.101 1.00 98.62 109 GLY A O 1
ATOM 878 N N . MET A 1 110 ? -14.010 6.615 -3.847 1.00 98.44 110 MET A N 1
ATOM 879 C CA . MET A 1 110 ? -13.969 5.529 -2.858 1.00 98.44 110 MET A CA 1
ATOM 880 C C . MET A 1 110 ? -13.823 6.048 -1.422 1.00 98.44 110 MET A C 1
ATOM 882 O O . MET A 1 110 ? -14.347 5.434 -0.494 1.00 98.44 110 MET A O 1
ATOM 886 N N . THR A 1 111 ? -13.154 7.187 -1.223 1.00 98.75 111 THR A N 1
ATOM 887 C CA . THR A 1 111 ? -13.032 7.828 0.094 1.00 98.75 111 THR A CA 1
ATOM 888 C C . THR A 1 111 ? -14.387 8.332 0.585 1.00 98.75 111 THR A C 1
ATOM 890 O O . THR A 1 111 ? -14.697 8.171 1.764 1.00 98.75 111 THR A O 1
ATOM 893 N N . THR A 1 112 ? -15.239 8.860 -0.300 1.00 98.56 112 THR A N 1
ATOM 894 C CA . THR A 1 112 ? -16.621 9.211 0.060 1.00 98.56 112 THR A CA 1
ATOM 895 C C . THR A 1 112 ? -17.386 7.983 0.547 1.00 98.56 112 THR A C 1
ATOM 897 O O . THR A 1 112 ? -17.972 8.038 1.621 1.00 98.56 112 THR A O 1
ATOM 900 N N . ILE A 1 113 ? -17.302 6.852 -0.166 1.00 98.69 113 ILE A N 1
ATOM 901 C CA . ILE A 1 113 ? -17.946 5.589 0.243 1.00 98.69 113 ILE A CA 1
ATOM 902 C C . ILE A 1 113 ? -17.414 5.115 1.605 1.00 98.69 113 ILE A C 1
ATOM 904 O O . ILE A 1 113 ? -18.187 4.739 2.487 1.00 98.69 113 ILE A O 1
ATOM 908 N N . HIS A 1 114 ? -16.094 5.161 1.799 1.00 98.75 114 HIS A N 1
ATOM 909 C CA . HIS A 1 114 ? -15.446 4.794 3.057 1.00 98.75 114 HIS A CA 1
ATOM 910 C C . HIS A 1 114 ? -15.963 5.629 4.241 1.00 98.75 114 HIS A C 1
ATOM 912 O O . HIS A 1 114 ? -16.276 5.079 5.301 1.00 98.75 114 HIS A O 1
ATOM 918 N N . LEU A 1 115 ? -16.100 6.946 4.050 1.00 98.69 115 LEU A N 1
ATOM 919 C CA . LEU A 1 115 ? -16.630 7.865 5.059 1.00 98.69 115 LEU A CA 1
ATOM 920 C C . LEU A 1 115 ? -18.138 7.698 5.277 1.00 98.69 115 LEU A C 1
ATOM 922 O O . LEU A 1 115 ? -18.581 7.790 6.418 1.00 98.69 115 LEU A O 1
ATOM 926 N N . THR A 1 116 ? -18.919 7.391 4.238 1.00 98.75 116 THR A N 1
ATOM 927 C CA . THR A 1 116 ? -20.347 7.073 4.380 1.00 98.75 116 THR A CA 1
ATOM 928 C C . THR A 1 116 ? -20.540 5.884 5.316 1.00 98.75 116 THR A C 1
ATOM 930 O O . THR A 1 116 ? -21.255 6.012 6.305 1.00 98.75 116 THR A O 1
ATOM 933 N N . PHE A 1 117 ? -19.830 4.770 5.096 1.00 98.75 117 PHE A N 1
ATOM 934 C CA . PHE A 1 117 ? -19.903 3.624 6.012 1.00 98.75 117 PHE A CA 1
ATOM 935 C C . PHE A 1 117 ? -19.436 3.965 7.429 1.00 98.75 117 PHE A C 1
ATOM 937 O O . PHE A 1 117 ? -20.011 3.481 8.399 1.00 98.75 117 PHE A O 1
ATOM 944 N N . LEU A 1 118 ? -18.411 4.813 7.570 1.00 98.56 118 LEU A N 1
ATOM 945 C CA . LEU A 1 118 ? -17.966 5.267 8.889 1.00 98.56 118 LEU A CA 1
ATOM 946 C C . LEU A 1 118 ? -19.052 6.082 9.611 1.00 98.56 118 LEU A C 1
ATOM 948 O O . LEU A 1 118 ? -19.187 5.977 10.830 1.00 98.56 118 LEU A O 1
ATOM 952 N N . HIS A 1 119 ? -19.809 6.905 8.885 1.00 98.44 119 HIS A N 1
ATOM 953 C CA . HIS A 1 119 ? -20.847 7.762 9.457 1.00 98.44 119 HIS A CA 1
ATOM 954 C C . HIS A 1 119 ? -22.086 6.984 9.920 1.00 98.44 119 HIS A C 1
ATOM 956 O O . HIS A 1 119 ? -22.746 7.449 10.847 1.00 98.44 119 HIS A O 1
ATOM 962 N N . GLU A 1 120 ? -22.340 5.787 9.384 1.00 98.25 120 GLU A N 1
ATOM 963 C CA . GLU A 1 120 ? -23.408 4.900 9.874 1.00 98.25 120 GLU A CA 1
ATOM 964 C C . GLU A 1 120 ? -23.182 4.467 11.333 1.00 98.25 120 GLU A C 1
ATOM 966 O O . GLU A 1 120 ? -24.116 4.408 12.132 1.00 98.25 120 GLU A O 1
ATOM 971 N N . THR A 1 121 ? -21.932 4.187 11.721 1.00 95.94 121 THR A N 1
ATOM 972 C CA . THR A 1 121 ? -21.600 3.749 13.091 1.00 95.94 121 THR A CA 1
ATOM 973 C C . THR A 1 121 ? -21.063 4.870 13.977 1.00 95.94 121 THR A C 1
ATOM 975 O O . THR A 1 121 ? -21.128 4.792 15.206 1.00 95.94 121 THR A O 1
ATOM 978 N N . GLY A 1 122 ? -20.468 5.894 13.367 1.00 97.00 122 GLY A N 1
ATOM 979 C CA . GLY A 1 122 ? -19.578 6.837 14.032 1.00 97.00 122 GLY A CA 1
ATOM 980 C C . GLY A 1 122 ? -18.200 6.241 14.353 1.00 97.00 122 GLY A C 1
ATOM 981 O O . GLY A 1 122 ? -17.952 5.034 14.256 1.00 97.00 122 GLY A O 1
ATOM 982 N N . SER A 1 123 ? -17.275 7.115 14.755 1.00 97.88 123 SER A N 1
ATOM 983 C CA . SER A 1 123 ? -15.889 6.755 15.070 1.00 97.88 123 SER A CA 1
ATOM 984 C C . SER A 1 123 ? -15.762 5.812 16.270 1.00 97.88 123 SER A C 1
ATOM 986 O O . SER A 1 123 ? -16.503 5.891 17.247 1.00 97.88 123 SER A O 1
ATOM 988 N N . ASN A 1 124 ? -14.751 4.945 16.218 1.00 98.06 124 ASN A N 1
ATOM 989 C CA . ASN A 1 124 ? -14.267 4.196 17.379 1.00 98.06 124 ASN A CA 1
ATOM 990 C C . ASN A 1 124 ? -13.424 5.107 18.301 1.00 98.06 124 ASN A C 1
ATOM 992 O O . ASN A 1 124 ? -13.002 6.190 17.892 1.00 98.06 124 ASN A O 1
ATOM 996 N N . ASN A 1 125 ? -13.126 4.659 19.521 1.00 98.44 125 ASN A N 1
ATOM 997 C CA . ASN A 1 125 ? -12.298 5.387 20.488 1.00 98.44 125 ASN A CA 1
ATOM 998 C C . ASN A 1 125 ? -11.257 4.470 21.169 1.00 98.44 125 ASN A C 1
ATOM 1000 O O . ASN A 1 125 ? -11.384 3.245 21.103 1.00 98.44 125 ASN A O 1
ATOM 1004 N N . PRO A 1 126 ? -10.232 5.038 21.838 1.00 98.56 126 PRO A N 1
ATOM 1005 C CA . PRO A 1 126 ? -9.142 4.258 22.420 1.00 98.56 126 PRO A CA 1
ATOM 1006 C C . PRO A 1 126 ? -9.561 3.223 23.467 1.00 98.56 126 PRO A C 1
ATOM 1008 O O . PRO A 1 126 ? -8.892 2.204 23.604 1.00 98.56 126 PRO A O 1
ATOM 1011 N N . LEU A 1 127 ? -10.658 3.442 24.193 1.00 98.06 127 LEU A N 1
ATOM 1012 C CA . LEU A 1 127 ? -11.131 2.501 25.212 1.00 98.06 127 LEU A CA 1
ATOM 1013 C C . LEU A 1 127 ? -11.860 1.297 24.594 1.00 98.06 127 LEU A C 1
ATOM 1015 O O . LEU A 1 127 ? -12.001 0.265 25.245 1.00 98.06 127 LEU A O 1
ATOM 1019 N N . GLY A 1 128 ? -12.305 1.402 23.337 1.00 96.94 128 GLY A N 1
ATOM 1020 C CA . GLY A 1 128 ? -13.017 0.335 22.630 1.00 96.94 128 GLY A CA 1
ATOM 1021 C C . GLY A 1 128 ? -14.424 0.047 23.168 1.00 96.94 128 GLY A C 1
ATOM 1022 O O . GLY A 1 128 ? -14.989 -0.995 22.838 1.00 96.94 128 GLY A O 1
ATOM 1023 N N . ILE A 1 129 ? -14.980 0.950 23.981 1.00 97.00 129 ILE A N 1
ATOM 1024 C CA . ILE A 1 129 ? -16.356 0.914 24.506 1.00 97.00 129 ILE A CA 1
ATOM 1025 C C . ILE A 1 129 ? -17.236 1.933 23.771 1.00 97.00 129 ILE A C 1
ATOM 1027 O O . ILE A 1 129 ? -16.721 2.792 23.059 1.00 97.00 129 ILE A O 1
ATOM 1031 N N . SER A 1 130 ? -18.560 1.865 23.922 1.00 97.06 130 SER A N 1
ATOM 1032 C CA . SER A 1 130 ? -19.453 2.868 23.323 1.00 97.06 130 SER A CA 1
ATOM 1033 C C . SER A 1 130 ? -19.183 4.258 23.906 1.00 97.06 130 SER A C 1
ATOM 1035 O O . SER A 1 130 ? -19.218 4.430 25.120 1.00 97.06 130 SER A O 1
ATOM 1037 N N . SER A 1 131 ? -18.949 5.250 23.045 1.00 97.06 131 SER A N 1
ATOM 1038 C CA . SER A 1 131 ? -18.773 6.656 23.433 1.00 97.06 131 SER A CA 1
ATOM 1039 C C . SER A 1 131 ? -20.066 7.472 23.346 1.00 97.06 131 SER A C 1
ATOM 1041 O O . SER A 1 131 ? -20.022 8.693 23.434 1.00 97.06 131 SER A O 1
ATOM 1043 N N . ASN A 1 132 ? -21.231 6.835 23.161 1.00 96.94 132 ASN A N 1
ATOM 1044 C CA . ASN A 1 132 ? -22.509 7.546 23.003 1.00 96.94 132 ASN A CA 1
ATOM 1045 C C . ASN A 1 132 ? -22.875 8.437 24.199 1.00 96.94 132 ASN A C 1
ATOM 1047 O O . ASN A 1 132 ? -23.589 9.416 24.008 1.00 96.94 132 ASN A O 1
ATOM 1051 N N . CYS A 1 133 ? -22.401 8.110 25.403 1.00 96.44 133 CYS A N 1
ATOM 1052 C CA . CYS A 1 133 ? -22.635 8.905 26.607 1.00 96.44 133 CYS A CA 1
ATOM 1053 C C . CYS A 1 133 ? -21.803 10.197 26.680 1.00 96.44 133 CYS A C 1
ATOM 1055 O O . CYS A 1 133 ? -22.122 11.048 27.501 1.00 96.44 133 CYS A O 1
ATOM 1057 N N . ASP A 1 134 ? -20.767 10.343 25.848 1.00 97.38 134 ASP A N 1
ATOM 1058 C CA . ASP A 1 134 ? -19.816 11.460 25.903 1.00 97.38 134 ASP A CA 1
ATOM 1059 C C . ASP A 1 134 ? -19.369 11.869 24.489 1.00 97.38 134 ASP A C 1
ATOM 1061 O O . ASP A 1 134 ? -18.195 11.831 24.113 1.00 97.38 134 ASP A O 1
ATOM 1065 N N . LYS A 1 135 ? -20.352 12.181 23.637 1.00 98.00 135 LYS A N 1
ATOM 1066 C CA . LYS A 1 135 ? -20.094 12.727 22.301 1.00 98.00 135 LYS A CA 1
ATOM 1067 C C . LYS A 1 135 ? -19.959 14.242 22.372 1.00 98.00 135 LYS A C 1
ATOM 1069 O O . LYS A 1 135 ? -20.781 14.924 22.976 1.00 98.00 135 LYS A O 1
ATOM 1074 N N . ILE A 1 136 ? -18.979 14.760 21.642 1.00 98.38 136 ILE A N 1
ATOM 1075 C CA . ILE A 1 136 ? -18.789 16.191 21.398 1.00 98.38 136 ILE A CA 1
ATOM 1076 C C . ILE A 1 136 ? -18.998 16.495 19.908 1.00 98.38 136 ILE A C 1
ATOM 1078 O O . ILE A 1 136 ? -18.762 15.615 19.070 1.00 98.38 136 ILE A O 1
ATOM 1082 N N . PRO A 1 137 ? -19.437 17.713 19.542 1.00 98.31 137 PRO A N 1
ATOM 1083 C CA . PRO A 1 137 ? -19.532 18.102 18.141 1.00 98.31 137 PRO A CA 1
ATOM 1084 C C . PRO A 1 137 ? -18.150 18.084 17.472 1.00 98.31 137 PRO A C 1
ATOM 1086 O O . PRO A 1 137 ? -17.126 18.322 18.114 1.00 98.31 137 PRO A O 1
ATOM 1089 N N . PHE A 1 138 ? -18.114 17.825 16.161 1.00 98.56 138 PHE A N 1
ATOM 1090 C CA . PHE A 1 138 ? -16.851 17.799 15.417 1.00 98.56 138 PHE A CA 1
ATOM 1091 C C . PHE A 1 138 ? -16.140 19.160 15.444 1.00 98.56 138 PHE A C 1
ATOM 1093 O O . PHE A 1 138 ? -14.946 19.245 15.730 1.00 98.56 138 PHE A O 1
ATOM 1100 N N . HIS A 1 139 ? -16.888 20.234 15.191 1.00 98.19 139 HIS A N 1
ATOM 1101 C CA . HIS A 1 139 ? -16.411 21.605 15.324 1.00 98.19 139 HIS A CA 1
ATOM 1102 C C . HIS A 1 139 ? -16.795 22.166 16.706 1.00 98.19 139 HIS A C 1
ATOM 1104 O O . HIS A 1 139 ? -17.943 21.984 17.114 1.00 98.19 139 HIS A O 1
ATOM 1110 N N . PRO A 1 140 ? -15.883 22.847 17.431 1.00 98.19 140 PRO A N 1
ATOM 1111 C CA . PRO A 1 140 ? -14.522 23.225 17.028 1.00 98.19 140 PRO A CA 1
ATOM 1112 C C . PRO A 1 140 ? -13.441 22.176 17.332 1.00 98.19 140 PRO A C 1
ATOM 1114 O O . PRO A 1 140 ? -12.327 22.282 16.813 1.00 98.19 140 PRO A O 1
ATOM 1117 N N . TYR A 1 141 ? -13.759 21.174 18.153 1.00 98.56 141 TYR A N 1
ATOM 1118 C CA . TYR A 1 141 ? -12.782 20.292 18.794 1.00 98.56 141 TYR A CA 1
ATOM 1119 C C . TYR A 1 141 ? -11.877 19.545 17.809 1.00 98.56 141 TYR A C 1
ATOM 1121 O O . TYR A 1 141 ? -10.657 19.720 17.824 1.00 98.56 141 TYR A O 1
ATOM 1129 N N . TYR A 1 142 ? -12.459 18.726 16.935 1.00 98.38 142 TYR A N 1
ATOM 1130 C CA . TYR A 1 142 ? -11.696 17.933 15.977 1.00 98.38 142 TYR A CA 1
ATOM 1131 C C . TYR A 1 142 ? -11.243 18.766 14.781 1.00 98.38 142 TYR A C 1
ATOM 1133 O O . TYR A 1 142 ? -10.137 18.549 14.312 1.00 98.38 142 TYR A O 1
ATOM 1141 N N . SER A 1 143 ? -11.990 19.797 14.366 1.00 98.56 143 SER A N 1
ATOM 1142 C CA . SER A 1 143 ? -11.504 20.705 13.314 1.00 98.56 143 SER A CA 1
ATOM 1143 C C . SER A 1 143 ? -10.192 21.407 13.693 1.00 98.56 143 SER A C 1
ATOM 1145 O O . SER A 1 143 ? -9.281 21.480 12.874 1.00 98.56 143 SER A O 1
ATOM 1147 N N . LEU A 1 144 ? -10.052 21.884 14.938 1.00 98.69 144 LEU A N 1
ATOM 1148 C CA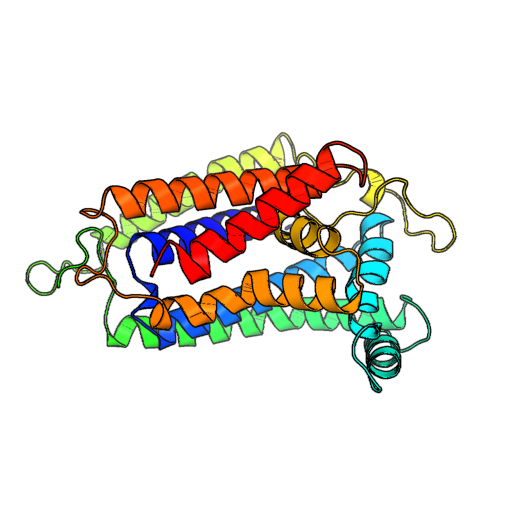 . LEU A 1 144 ? -8.817 22.532 15.389 1.00 98.69 144 LEU A CA 1
ATOM 1149 C C . LEU A 1 144 ? -7.683 21.512 15.558 1.00 98.69 144 LEU A C 1
ATOM 1151 O O . LEU A 1 144 ? -6.543 21.773 15.171 1.00 98.69 144 LEU A O 1
ATOM 1155 N N . LYS A 1 145 ? -8.004 20.330 16.099 1.00 98.69 145 LYS A N 1
ATOM 1156 C CA . LYS A 1 145 ? -7.052 19.223 16.234 1.00 98.69 145 LYS A CA 1
ATOM 1157 C C . LYS A 1 145 ? -6.526 18.750 14.877 1.00 98.69 145 LYS A C 1
ATOM 1159 O O . LYS A 1 145 ? -5.335 18.479 14.761 1.00 98.69 145 LYS A O 1
ATOM 1164 N N . ASP A 1 146 ? -7.382 18.686 13.863 1.00 98.44 146 ASP A N 1
ATOM 1165 C CA . ASP A 1 146 ? -7.013 18.263 12.514 1.00 98.44 146 ASP A CA 1
ATOM 1166 C C . ASP A 1 146 ? -6.158 19.323 11.812 1.00 98.44 146 ASP A C 1
ATOM 1168 O O . ASP A 1 146 ? -5.184 18.962 11.157 1.00 98.44 146 ASP A O 1
ATOM 1172 N N . ILE A 1 147 ? -6.428 20.621 12.013 1.00 98.56 147 ILE A N 1
ATOM 1173 C CA . ILE A 1 147 ? -5.545 21.703 11.536 1.00 98.56 147 ILE A CA 1
ATOM 1174 C C . ILE A 1 147 ? -4.153 21.584 12.169 1.00 98.56 147 ILE A C 1
ATOM 1176 O O . ILE A 1 147 ? -3.149 21.684 11.464 1.00 98.56 147 ILE A O 1
ATOM 1180 N N . LEU A 1 148 ? -4.073 21.331 13.480 1.00 98.56 148 LEU A N 1
ATOM 1181 C CA . LEU A 1 148 ? -2.796 21.097 14.162 1.00 98.56 148 LEU A CA 1
ATOM 1182 C C . LEU A 1 148 ? -2.087 19.842 13.627 1.00 98.56 148 LEU A C 1
ATOM 1184 O O . LEU A 1 148 ? -0.886 19.865 13.371 1.00 98.56 148 LEU A O 1
ATOM 1188 N N . GLY A 1 149 ? -2.825 18.749 13.424 1.00 98.06 149 GLY A N 1
ATOM 1189 C CA . GLY A 1 149 ? -2.298 17.521 12.832 1.00 98.06 149 GLY A CA 1
ATOM 1190 C C . GLY A 1 149 ? -1.743 17.758 11.426 1.00 98.06 149 GLY A C 1
ATOM 1191 O O . GLY A 1 149 ? -0.611 17.372 11.136 1.00 98.06 149 GLY A O 1
ATOM 1192 N N . PHE A 1 150 ? -2.496 18.463 10.581 1.00 97.88 150 PHE A N 1
ATOM 1193 C CA . PHE A 1 150 ? -2.092 18.823 9.227 1.00 97.88 150 PHE A CA 1
ATOM 1194 C C . PHE A 1 150 ? -0.822 19.678 9.217 1.00 97.88 150 PHE A C 1
ATOM 1196 O O . PHE A 1 150 ? 0.123 19.336 8.511 1.00 97.88 150 PHE A O 1
ATOM 1203 N N . THR A 1 151 ? -0.746 20.740 10.028 1.00 97.81 151 THR A N 1
ATOM 1204 C CA . THR A 1 151 ? 0.461 21.582 10.099 1.00 97.81 151 THR A CA 1
ATOM 1205 C C . THR A 1 151 ? 1.660 20.802 10.634 1.00 97.81 151 THR A C 1
ATOM 1207 O O . THR A 1 151 ? 2.747 20.903 10.068 1.00 97.81 151 THR A O 1
ATOM 1210 N N . SER A 1 152 ? 1.463 19.949 11.645 1.00 97.62 152 SER A N 1
ATOM 1211 C CA . SER A 1 152 ? 2.526 19.093 12.184 1.00 97.62 152 SER A CA 1
ATOM 1212 C C . SER A 1 152 ? 3.065 18.080 11.172 1.00 97.62 152 SER A C 1
ATOM 1214 O O . SER A 1 152 ? 4.256 17.793 11.197 1.00 97.62 152 SER A O 1
ATOM 1216 N N . MET A 1 153 ? 2.222 17.569 10.265 1.00 97.75 153 MET A N 1
ATOM 1217 C CA . MET A 1 153 ? 2.635 16.665 9.186 1.00 97.75 153 MET A CA 1
ATOM 1218 C C . MET A 1 153 ? 3.276 17.430 8.022 1.00 97.75 153 MET A C 1
ATOM 1220 O O . MET A 1 153 ? 4.232 16.952 7.411 1.00 97.75 153 MET A O 1
ATOM 1224 N N . LEU A 1 154 ? 2.797 18.644 7.745 1.00 97.62 154 LEU A N 1
ATOM 1225 C CA . LEU A 1 154 ? 3.320 19.476 6.670 1.00 97.62 154 LEU A CA 1
ATOM 1226 C C . LEU A 1 154 ? 4.770 19.903 6.928 1.00 97.62 154 LEU A C 1
ATOM 1228 O O . LEU A 1 154 ? 5.548 19.946 5.982 1.00 97.62 154 LEU A O 1
ATOM 1232 N N . ILE A 1 155 ? 5.151 20.170 8.182 1.00 98.19 155 ILE A N 1
ATOM 1233 C CA . ILE A 1 155 ? 6.522 20.561 8.563 1.00 98.19 155 ILE A CA 1
ATOM 1234 C C . ILE A 1 155 ? 7.584 19.535 8.113 1.00 98.19 155 ILE A C 1
ATOM 1236 O O . ILE A 1 155 ? 8.503 19.922 7.395 1.00 98.19 155 ILE A O 1
ATOM 1240 N N . PRO A 1 156 ? 7.516 18.239 8.478 1.00 98.31 156 PRO A N 1
ATOM 1241 C CA . PRO A 1 156 ? 8.500 17.262 8.024 1.00 98.31 156 PRO A CA 1
ATOM 1242 C C . PRO A 1 156 ? 8.404 16.989 6.516 1.00 98.31 156 PRO A C 1
ATOM 1244 O O . PRO A 1 156 ? 9.435 16.729 5.899 1.00 98.31 156 PRO A O 1
ATOM 1247 N N . LEU A 1 157 ? 7.222 17.099 5.891 1.00 98.50 157 LEU A N 1
ATOM 1248 C CA . LEU A 1 157 ? 7.095 16.983 4.432 1.00 98.50 157 LEU A CA 1
ATOM 1249 C C . LEU A 1 157 ? 7.836 18.116 3.711 1.00 98.50 157 LEU A C 1
ATOM 1251 O O . LEU A 1 157 ? 8.577 17.856 2.762 1.00 98.50 157 LEU A O 1
ATOM 1255 N N . THR A 1 158 ? 7.653 19.365 4.145 1.00 98.38 158 THR A N 1
ATOM 1256 C CA . THR A 1 158 ? 8.342 20.518 3.550 1.00 98.38 158 THR A CA 1
ATOM 1257 C C . THR A 1 158 ? 9.826 20.505 3.883 1.00 98.38 158 THR A C 1
ATOM 1259 O O . THR A 1 158 ? 10.630 20.759 2.993 1.00 98.38 158 THR A O 1
ATOM 1262 N N . ALA A 1 159 ? 10.214 20.123 5.101 1.00 98.62 159 ALA A N 1
ATOM 1263 C CA . ALA A 1 159 ? 11.618 19.965 5.464 1.00 98.62 159 ALA A CA 1
ATOM 1264 C C . ALA A 1 159 ? 12.314 18.912 4.587 1.00 98.62 159 ALA A C 1
ATOM 1266 O O . ALA A 1 159 ? 13.375 19.191 4.031 1.00 98.62 159 ALA A O 1
ATOM 1267 N N . LEU A 1 160 ? 11.698 17.741 4.387 1.00 98.56 160 LEU A N 1
ATOM 1268 C CA . LEU A 1 160 ? 12.214 16.720 3.474 1.00 98.56 160 LEU A CA 1
ATOM 1269 C C . LEU A 1 160 ? 12.314 17.268 2.046 1.00 98.56 160 LEU A C 1
ATOM 1271 O O . LEU A 1 160 ? 13.365 17.176 1.423 1.00 98.56 160 LEU A O 1
ATOM 1275 N N . ALA A 1 161 ? 11.243 17.874 1.533 1.00 98.38 161 ALA A N 1
ATOM 1276 C CA . ALA A 1 161 ? 11.198 18.351 0.156 1.00 98.38 161 ALA A CA 1
ATOM 1277 C C . ALA A 1 161 ? 12.157 19.518 -0.138 1.00 98.38 161 ALA A C 1
ATOM 1279 O O . ALA A 1 161 ? 12.601 19.641 -1.275 1.00 98.38 161 ALA A O 1
ATOM 1280 N N . LEU A 1 162 ? 12.466 20.367 0.846 1.00 98.44 162 LEU A N 1
ATOM 1281 C CA . LEU A 1 162 ? 13.325 21.541 0.662 1.00 98.44 162 LEU A CA 1
ATOM 1282 C C . LEU A 1 162 ? 14.790 21.269 1.019 1.00 98.44 162 LEU A C 1
ATOM 1284 O O . LEU A 1 162 ? 15.674 21.760 0.324 1.00 98.44 162 LEU A O 1
ATOM 1288 N N . PHE A 1 163 ? 15.060 20.490 2.071 1.00 98.56 163 PHE A N 1
ATOM 1289 C CA . PHE A 1 163 ? 16.427 20.265 2.556 1.00 98.56 163 PHE A CA 1
ATOM 1290 C C . PHE A 1 163 ? 17.028 18.928 2.113 1.00 98.56 163 PHE A C 1
ATOM 1292 O O . PHE A 1 163 ? 18.247 18.821 2.013 1.00 98.56 163 PHE A O 1
ATOM 1299 N N . SER A 1 164 ? 16.213 17.903 1.843 1.00 98.38 164 SER A N 1
ATOM 1300 C CA . SER A 1 164 ? 16.710 16.584 1.425 1.00 98.38 164 SER A CA 1
ATOM 1301 C C . SER A 1 164 ? 15.765 15.883 0.431 1.00 98.38 164 SER A C 1
ATOM 1303 O O . SER A 1 164 ? 15.279 14.779 0.691 1.00 98.38 164 SER A O 1
ATOM 1305 N N . PRO A 1 165 ? 15.472 16.510 -0.729 1.00 98.00 165 PRO A N 1
ATOM 1306 C CA . PRO A 1 165 ? 14.397 16.079 -1.627 1.00 98.00 165 PRO A CA 1
ATOM 1307 C C . PRO A 1 165 ? 14.548 14.655 -2.164 1.00 98.00 165 PRO A C 1
ATOM 1309 O O . PRO A 1 165 ? 13.537 14.031 -2.478 1.00 98.00 165 PRO A O 1
ATOM 1312 N N . ASN A 1 166 ? 15.784 14.159 -2.257 1.00 97.94 166 ASN A N 1
ATOM 1313 C CA . ASN A 1 166 ? 16.119 12.860 -2.838 1.00 97.94 166 ASN A CA 1
ATOM 1314 C C . ASN A 1 166 ? 16.424 11.785 -1.783 1.00 97.94 166 ASN A C 1
ATOM 1316 O O . ASN A 1 166 ? 16.799 10.682 -2.156 1.00 97.94 166 ASN A O 1
ATOM 1320 N N . LEU A 1 167 ? 16.266 12.071 -0.482 1.00 98.31 167 LEU A N 1
ATOM 1321 C CA . LEU A 1 167 ? 16.634 11.140 0.598 1.00 98.31 167 LEU A CA 1
ATOM 1322 C C . LEU A 1 167 ? 15.936 9.777 0.495 1.00 98.31 167 LEU A C 1
ATOM 1324 O O . LEU A 1 167 ? 16.507 8.761 0.878 1.00 98.31 167 LEU A O 1
ATOM 1328 N N . LEU A 1 168 ? 14.686 9.769 0.026 1.00 97.75 168 LEU A N 1
ATOM 1329 C CA . LEU A 1 168 ? 13.854 8.565 -0.049 1.00 97.75 168 LEU A CA 1
ATOM 1330 C C . LEU A 1 168 ? 13.833 7.910 -1.437 1.00 97.75 168 LEU A C 1
ATOM 1332 O O . LEU A 1 168 ? 13.244 6.841 -1.565 1.00 97.75 168 LEU A O 1
ATOM 1336 N N . GLY A 1 169 ? 14.418 8.550 -2.454 1.00 95.88 169 GLY A N 1
ATOM 1337 C CA . GLY A 1 169 ? 14.419 8.058 -3.833 1.00 95.88 169 GLY A CA 1
ATOM 1338 C C . GLY A 1 169 ? 15.708 7.320 -4.186 1.00 95.88 169 GLY A C 1
ATOM 1339 O O . GLY A 1 169 ? 16.753 7.545 -3.576 1.00 95.88 169 GLY A O 1
ATOM 1340 N N . ASP A 1 170 ? 15.645 6.451 -5.194 1.00 96.81 170 ASP A N 1
ATOM 1341 C CA . ASP A 1 170 ? 16.826 5.739 -5.687 1.00 96.81 170 ASP A CA 1
ATOM 1342 C C . ASP A 1 170 ? 17.607 6.582 -6.722 1.00 96.81 170 ASP A C 1
ATOM 1344 O O . ASP A 1 170 ? 17.004 7.061 -7.693 1.00 96.81 170 ASP A O 1
ATOM 1348 N N . PRO A 1 171 ? 18.933 6.781 -6.556 1.00 96.94 171 PRO A N 1
ATOM 1349 C CA . PRO A 1 171 ? 19.744 7.571 -7.482 1.00 96.94 171 PRO A CA 1
ATOM 1350 C C . PRO A 1 171 ? 19.775 7.001 -8.907 1.00 96.94 171 PRO A C 1
ATOM 1352 O O . PRO A 1 171 ? 19.906 7.767 -9.861 1.00 96.94 171 PRO A O 1
ATOM 1355 N N . GLU A 1 172 ? 19.594 5.688 -9.083 1.00 96.12 172 GLU A N 1
ATOM 1356 C CA . GLU A 1 172 ? 19.562 5.053 -10.407 1.00 96.12 172 GLU A CA 1
ATOM 1357 C C . GLU A 1 172 ? 18.406 5.585 -11.263 1.00 96.12 172 GLU A C 1
ATOM 1359 O O . GLU A 1 172 ? 18.497 5.628 -12.490 1.00 96.12 172 GLU A O 1
ATOM 1364 N N . ASN A 1 173 ? 17.326 6.079 -10.646 1.00 97.31 173 ASN A N 1
ATOM 1365 C CA . ASN A 1 173 ? 16.191 6.619 -11.390 1.00 97.31 173 ASN A CA 1
ATOM 1366 C C . ASN A 1 173 ? 16.459 7.993 -12.038 1.00 97.31 173 ASN A C 1
ATOM 1368 O O . ASN A 1 173 ? 15.615 8.479 -12.788 1.00 97.31 173 ASN A O 1
ATOM 1372 N N . PHE A 1 174 ? 17.623 8.607 -11.787 1.00 97.50 174 PHE A N 1
ATOM 1373 C CA . PHE A 1 174 ? 18.094 9.790 -12.521 1.00 97.50 174 PHE A CA 1
ATOM 1374 C C . PHE A 1 174 ? 18.799 9.439 -13.836 1.00 97.50 174 PHE A C 1
ATOM 1376 O O . PHE A 1 174 ? 19.045 10.326 -14.654 1.00 97.50 174 PHE A O 1
ATOM 1383 N N . THR A 1 175 ? 19.118 8.163 -14.061 1.00 97.81 175 THR A N 1
ATOM 1384 C CA . THR A 1 175 ? 19.641 7.691 -15.345 1.00 97.81 175 THR A CA 1
ATOM 1385 C C . THR A 1 175 ? 18.486 7.248 -16.250 1.00 97.81 175 THR A C 1
ATOM 1387 O O . THR A 1 175 ? 17.613 6.507 -15.785 1.00 97.81 175 THR A O 1
ATOM 1390 N N . PRO A 1 176 ? 18.434 7.692 -17.523 1.00 98.00 176 PRO A N 1
ATOM 1391 C CA . PRO A 1 176 ? 17.394 7.263 -18.455 1.00 98.00 176 PRO A CA 1
ATOM 1392 C C . PRO A 1 176 ? 17.353 5.740 -18.609 1.00 98.00 176 PRO A C 1
ATOM 1394 O O . PRO A 1 176 ? 18.397 5.086 -18.617 1.00 98.00 176 PRO A O 1
ATOM 1397 N N . ALA A 1 177 ? 16.149 5.183 -18.750 1.00 97.44 177 ALA A N 1
ATOM 1398 C CA . ALA A 1 177 ? 15.959 3.749 -18.915 1.00 97.44 177 ALA A CA 1
ATOM 1399 C C . ALA A 1 177 ? 16.755 3.191 -20.105 1.00 97.44 177 ALA A C 1
ATOM 1401 O O . ALA A 1 177 ? 16.654 3.685 -21.230 1.00 97.44 177 ALA A O 1
ATOM 1402 N N . ASN A 1 178 ? 17.498 2.113 -19.860 1.00 97.50 178 ASN A N 1
ATOM 1403 C CA . ASN A 1 178 ? 18.190 1.351 -20.886 1.00 97.50 178 ASN A CA 1
ATOM 1404 C C . ASN A 1 178 ? 17.798 -0.135 -20.773 1.00 97.50 178 ASN A C 1
ATOM 1406 O O . ASN A 1 178 ? 18.267 -0.816 -19.855 1.00 97.50 178 ASN A O 1
ATOM 1410 N N . PRO A 1 179 ? 16.999 -0.669 -21.717 1.00 96.44 179 PRO A N 1
ATOM 1411 C CA . PRO A 1 179 ? 16.570 -2.070 -21.708 1.00 96.44 179 PRO A CA 1
ATOM 1412 C C . PRO A 1 179 ? 17.711 -3.095 -21.790 1.00 96.44 179 PRO A C 1
ATOM 1414 O O . PRO A 1 179 ? 17.494 -4.272 -21.520 1.00 96.44 179 PRO A O 1
ATOM 1417 N N . LEU A 1 180 ? 18.920 -2.669 -22.171 1.00 97.12 180 LEU A N 1
ATOM 1418 C CA . LEU A 1 180 ? 20.099 -3.529 -22.311 1.00 97.12 180 LEU A CA 1
ATOM 1419 C C . LEU A 1 180 ? 21.026 -3.489 -21.089 1.00 97.12 180 LEU A C 1
ATOM 1421 O O . LEU A 1 180 ? 21.989 -4.251 -21.036 1.00 97.12 180 LEU A O 1
ATOM 1425 N N . VAL A 1 181 ? 20.768 -2.606 -20.118 1.00 96.81 181 VAL A N 1
ATOM 1426 C CA . VAL A 1 181 ? 21.609 -2.442 -18.925 1.00 96.81 181 VAL A CA 1
ATOM 1427 C C . VAL A 1 181 ? 20.742 -2.527 -17.681 1.00 96.81 181 VAL A C 1
ATOM 1429 O O . VAL A 1 181 ? 20.064 -1.570 -17.310 1.00 96.81 181 VAL A O 1
ATOM 1432 N N . THR A 1 182 ? 20.784 -3.685 -17.032 1.00 94.25 182 THR A N 1
ATOM 1433 C CA . THR A 1 182 ? 20.092 -3.939 -15.768 1.00 94.25 182 THR A CA 1
ATOM 1434 C C . THR A 1 182 ? 20.871 -3.322 -14.598 1.00 94.25 182 THR A C 1
ATOM 1436 O O . THR A 1 182 ? 22.068 -3.592 -14.474 1.00 94.25 182 THR A O 1
ATOM 1439 N N . PRO A 1 183 ? 20.232 -2.528 -13.718 1.00 94.38 183 PRO A N 1
ATOM 1440 C CA . PRO A 1 183 ? 20.862 -2.043 -12.498 1.00 94.38 183 PRO A CA 1
ATOM 1441 C C . PRO A 1 183 ? 21.333 -3.192 -11.598 1.00 94.38 183 PRO A C 1
ATOM 1443 O O . PRO A 1 183 ? 20.674 -4.236 -11.563 1.00 94.38 183 PRO A O 1
ATOM 1446 N N . PRO A 1 184 ? 22.401 -3.000 -10.802 1.00 90.75 184 PRO A N 1
ATOM 1447 C CA . PRO A 1 184 ? 22.930 -4.047 -9.924 1.00 90.75 184 PRO A CA 1
ATOM 1448 C C . PRO A 1 184 ? 21.895 -4.608 -8.937 1.00 90.75 184 PRO A C 1
ATOM 1450 O O . PRO A 1 184 ? 21.853 -5.811 -8.680 1.00 90.75 184 PRO A O 1
ATOM 1453 N N . HIS A 1 185 ? 21.032 -3.741 -8.397 1.00 92.19 185 HIS A N 1
ATOM 1454 C CA . HIS A 1 185 ? 20.010 -4.111 -7.420 1.00 92.19 185 HIS A CA 1
ATOM 1455 C C . HIS A 1 185 ? 18.667 -3.456 -7.749 1.00 92.19 185 HIS A C 1
ATOM 1457 O O . HIS A 1 185 ? 18.392 -2.335 -7.329 1.00 92.19 185 HIS A O 1
ATOM 1463 N N . ILE 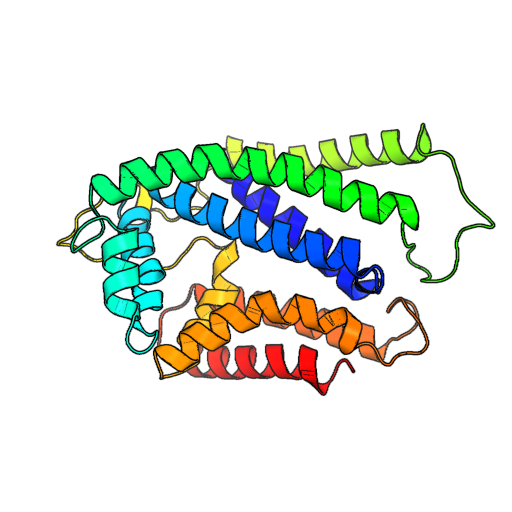A 1 186 ? 17.803 -4.177 -8.466 1.00 93.38 186 ILE A N 1
ATOM 1464 C CA . ILE A 1 186 ? 16.426 -3.736 -8.714 1.00 93.38 186 ILE A CA 1
ATOM 1465 C C . ILE A 1 186 ? 15.593 -3.932 -7.442 1.00 93.38 186 ILE A C 1
ATOM 1467 O O . ILE A 1 186 ? 15.494 -5.038 -6.899 1.00 93.38 186 ILE A O 1
ATOM 1471 N N . LYS A 1 187 ? 14.959 -2.856 -6.983 1.00 94.56 187 LYS A N 1
ATOM 1472 C CA . LYS A 1 187 ? 14.037 -2.844 -5.842 1.00 94.56 187 LYS A CA 1
ATOM 1473 C C . LYS A 1 187 ? 12.945 -1.794 -6.072 1.00 94.56 187 LYS A C 1
ATOM 1475 O O . LYS A 1 187 ? 13.185 -0.826 -6.792 1.00 94.56 187 LYS A O 1
ATOM 1480 N N . PRO A 1 188 ? 11.748 -1.971 -5.495 1.00 96.62 188 PRO A N 1
ATOM 1481 C CA . PRO A 1 188 ? 10.726 -0.938 -5.536 1.00 96.62 188 PRO A CA 1
ATOM 1482 C C . PRO A 1 188 ? 11.014 0.166 -4.506 1.00 96.62 188 PRO A C 1
ATOM 1484 O O . PRO A 1 188 ? 11.887 0.033 -3.646 1.00 96.62 188 PRO A O 1
ATOM 1487 N N . GLU A 1 189 ? 10.215 1.227 -4.556 1.00 97.88 189 GLU A N 1
ATOM 1488 C CA . GLU A 1 189 ? 10.207 2.285 -3.544 1.00 97.88 189 GLU A CA 1
ATOM 1489 C C . GLU A 1 189 ? 9.954 1.743 -2.125 1.00 97.88 189 GLU A C 1
ATOM 1491 O O . GLU A 1 189 ? 9.335 0.689 -1.936 1.00 97.88 189 GLU A O 1
ATOM 1496 N N . TRP A 1 190 ? 10.414 2.487 -1.111 1.00 98.56 190 TRP A N 1
ATOM 1497 C CA . TRP A 1 190 ? 10.527 2.005 0.274 1.00 98.56 190 TRP A CA 1
ATOM 1498 C C . TRP A 1 190 ? 9.227 1.415 0.841 1.00 98.56 190 TRP A C 1
ATOM 1500 O O . TRP A 1 190 ? 9.250 0.416 1.561 1.00 98.56 190 TRP A O 1
ATOM 1510 N N . TYR A 1 191 ? 8.083 1.997 0.479 1.00 98.44 191 TYR A N 1
ATOM 1511 C CA . TYR A 1 191 ? 6.772 1.578 0.962 1.00 98.44 191 TYR A CA 1
ATOM 1512 C C . TYR A 1 191 ? 6.337 0.208 0.426 1.00 98.44 191 TYR A C 1
ATOM 1514 O O . TYR A 1 191 ? 5.421 -0.381 0.988 1.00 98.44 191 TYR A O 1
ATOM 1522 N N . PHE A 1 192 ? 7.001 -0.354 -0.586 1.00 98.56 192 PHE A N 1
ATOM 1523 C CA . PHE A 1 192 ? 6.753 -1.716 -1.073 1.00 98.56 192 PHE A CA 1
ATOM 1524 C C . PHE A 1 192 ? 7.756 -2.755 -0.561 1.00 98.56 192 PHE A C 1
ATOM 1526 O O . PHE A 1 192 ? 7.549 -3.953 -0.766 1.00 98.56 192 PHE A O 1
ATOM 1533 N N . LEU A 1 193 ? 8.835 -2.337 0.108 1.00 98.69 193 LEU A N 1
ATOM 1534 C CA . LEU A 1 193 ? 9.946 -3.231 0.446 1.00 98.69 193 LEU A CA 1
ATOM 1535 C C . LEU A 1 193 ? 9.539 -4.391 1.357 1.00 98.69 193 LEU A C 1
ATOM 1537 O O . LEU A 1 193 ? 10.036 -5.498 1.169 1.00 98.69 193 LEU A O 1
ATOM 1541 N N . PHE A 1 194 ? 8.610 -4.179 2.295 1.00 98.88 194 PHE A N 1
ATOM 1542 C CA . PHE A 1 194 ? 8.148 -5.257 3.176 1.00 98.88 194 PHE A CA 1
ATOM 1543 C C . PHE A 1 194 ? 7.506 -6.409 2.384 1.00 98.88 194 PHE A C 1
ATOM 1545 O O . PHE A 1 194 ? 7.775 -7.581 2.640 1.00 98.88 194 PHE A O 1
ATOM 1552 N N . ALA A 1 195 ? 6.692 -6.073 1.383 1.00 98.50 195 ALA A N 1
ATOM 1553 C CA . ALA A 1 195 ? 5.985 -7.032 0.548 1.00 98.50 195 ALA A CA 1
ATOM 1554 C C . ALA A 1 195 ? 6.949 -7.678 -0.465 1.00 98.50 195 ALA A C 1
ATOM 1556 O O . ALA A 1 195 ? 6.891 -8.881 -0.718 1.00 98.50 195 ALA A O 1
ATOM 1557 N N . TYR A 1 196 ? 7.909 -6.899 -0.974 1.00 98.50 196 TYR A N 1
ATOM 1558 C CA . TYR A 1 196 ? 9.006 -7.396 -1.804 1.00 98.50 196 TYR A CA 1
ATOM 1559 C C . TYR A 1 196 ? 9.904 -8.402 -1.062 1.00 98.50 196 TYR A C 1
ATOM 1561 O O . TYR A 1 196 ? 10.325 -9.403 -1.643 1.00 98.50 196 TYR A O 1
ATOM 1569 N N . ALA A 1 197 ? 10.169 -8.196 0.230 1.00 98.69 197 ALA A N 1
ATOM 1570 C CA . ALA A 1 197 ? 10.884 -9.171 1.050 1.00 98.69 197 ALA A CA 1
ATOM 1571 C C . ALA A 1 197 ? 10.103 -10.488 1.190 1.00 98.69 197 ALA A C 1
ATOM 1573 O O . ALA A 1 197 ? 10.691 -11.561 1.041 1.00 98.69 197 ALA A O 1
ATOM 1574 N N . ILE A 1 198 ? 8.782 -10.418 1.393 1.00 98.75 198 ILE A N 1
ATOM 1575 C CA . ILE A 1 198 ? 7.908 -11.603 1.454 1.00 98.75 198 ILE A CA 1
ATOM 1576 C C . ILE A 1 198 ? 7.920 -12.367 0.124 1.00 98.75 198 ILE A C 1
ATOM 1578 O O . ILE A 1 198 ? 8.106 -13.583 0.125 1.00 98.75 198 ILE A O 1
ATOM 1582 N N . LEU A 1 199 ? 7.806 -11.662 -1.009 1.00 98.38 199 LEU A N 1
ATOM 1583 C CA . LEU A 1 199 ? 7.907 -12.249 -2.352 1.00 98.38 199 LEU A CA 1
ATOM 1584 C C . LEU A 1 199 ? 9.194 -13.069 -2.517 1.00 98.38 199 LEU A C 1
ATOM 1586 O O . LEU A 1 199 ? 9.144 -14.222 -2.939 1.00 98.38 199 LEU A O 1
ATOM 1590 N N . ARG A 1 200 ? 10.346 -12.474 -2.178 1.00 97.38 200 ARG A N 1
ATOM 1591 C CA . ARG A 1 200 ? 11.671 -13.097 -2.351 1.00 97.38 200 ARG A CA 1
ATOM 1592 C C . ARG A 1 200 ? 11.966 -14.218 -1.356 1.00 97.38 200 ARG A C 1
ATOM 1594 O O . ARG A 1 200 ? 12.883 -14.999 -1.582 1.00 97.38 200 ARG A O 1
ATOM 1601 N N . SER A 1 201 ? 11.213 -14.301 -0.263 1.00 97.75 201 SER A N 1
ATOM 1602 C CA . SER A 1 201 ? 11.437 -15.308 0.778 1.00 97.75 201 SER A CA 1
ATOM 1603 C C . SER A 1 201 ? 11.013 -16.714 0.346 1.00 97.75 201 SER A C 1
ATOM 1605 O O . SER A 1 201 ? 11.496 -17.699 0.903 1.00 97.75 201 SER A O 1
ATOM 1607 N N . ILE A 1 202 ? 10.139 -16.827 -0.659 1.00 97.94 202 ILE A N 1
ATOM 1608 C CA . ILE A 1 202 ? 9.655 -18.110 -1.170 1.00 97.94 202 ILE A CA 1
ATOM 1609 C C . ILE A 1 202 ? 10.417 -18.472 -2.454 1.00 97.94 202 ILE A C 1
ATOM 1611 O O . ILE A 1 202 ? 10.267 -17.774 -3.458 1.00 97.94 202 ILE A O 1
ATOM 1615 N N . PRO A 1 203 ? 11.179 -19.584 -2.485 1.00 96.62 203 PRO A N 1
ATOM 1616 C CA . PRO A 1 203 ? 11.950 -20.015 -3.655 1.00 96.62 203 PRO A CA 1
ATOM 1617 C C . PRO A 1 203 ? 11.060 -20.695 -4.717 1.00 96.62 203 PRO A C 1
ATOM 1619 O O . PRO A 1 203 ? 11.358 -21.773 -5.224 1.00 96.62 203 PRO A O 1
ATOM 1622 N N . ASN A 1 204 ? 9.921 -20.083 -5.036 1.00 97.88 204 ASN A N 1
ATOM 1623 C CA . ASN A 1 204 ? 8.990 -20.509 -6.074 1.00 97.88 204 ASN A CA 1
ATOM 1624 C C . ASN A 1 204 ? 8.277 -19.274 -6.632 1.00 97.88 204 ASN A C 1
ATOM 1626 O O . ASN A 1 204 ? 7.702 -18.508 -5.862 1.00 97.88 204 ASN A O 1
ATOM 1630 N N . LYS A 1 205 ? 8.270 -19.096 -7.961 1.00 94.81 205 LYS A N 1
ATOM 1631 C CA . LYS A 1 205 ? 7.689 -17.898 -8.589 1.00 94.81 205 LYS A CA 1
ATOM 1632 C C . LYS A 1 205 ? 6.209 -17.721 -8.232 1.00 94.81 205 LYS A C 1
ATOM 1634 O O . LYS A 1 205 ? 5.830 -16.663 -7.746 1.00 94.81 205 LYS A O 1
ATOM 1639 N N . LEU A 1 206 ? 5.381 -18.751 -8.424 1.00 97.38 206 LEU A N 1
ATOM 1640 C CA . LEU A 1 206 ? 3.948 -18.681 -8.115 1.00 97.38 206 LEU A CA 1
ATOM 1641 C C . LEU A 1 206 ? 3.706 -18.521 -6.609 1.00 97.38 206 LEU A C 1
ATOM 1643 O O . LEU A 1 206 ? 2.936 -17.657 -6.205 1.00 97.38 206 LEU A O 1
ATOM 1647 N N . GLY A 1 207 ? 4.393 -19.305 -5.777 1.00 98.31 207 GLY A N 1
ATOM 1648 C CA . GLY A 1 207 ? 4.286 -19.228 -4.320 1.00 98.31 207 GLY A CA 1
ATOM 1649 C C . GLY A 1 207 ? 4.646 -17.845 -3.778 1.00 98.31 207 GLY A C 1
ATOM 1650 O O . GLY A 1 207 ? 3.904 -17.297 -2.967 1.00 98.31 207 GLY A O 1
ATOM 1651 N N . GLY A 1 208 ? 5.725 -17.241 -4.278 1.00 98.00 208 GLY A N 1
ATOM 1652 C CA . GLY A 1 208 ? 6.117 -15.876 -3.935 1.00 98.00 208 GLY A CA 1
ATOM 1653 C C . GLY A 1 208 ? 5.064 -14.844 -4.344 1.00 98.00 208 GLY A C 1
ATOM 1654 O O . GLY A 1 208 ? 4.735 -13.965 -3.551 1.00 98.00 208 GLY A O 1
ATOM 1655 N N . VAL A 1 209 ? 4.481 -14.966 -5.543 1.00 97.88 209 VAL A N 1
ATOM 1656 C CA . VAL A 1 209 ? 3.402 -14.072 -6.009 1.00 97.88 209 VAL A CA 1
ATOM 1657 C C . VAL A 1 209 ? 2.146 -14.209 -5.148 1.00 97.88 209 VAL A C 1
ATOM 1659 O O . VAL A 1 209 ? 1.542 -13.204 -4.774 1.00 97.88 209 VAL A O 1
ATOM 1662 N N . LEU A 1 210 ? 1.776 -15.436 -4.775 1.00 98.38 210 LEU A N 1
ATOM 1663 C CA . LEU A 1 210 ? 0.658 -15.682 -3.868 1.00 98.38 210 LEU A CA 1
ATOM 1664 C C . LEU A 1 210 ? 0.922 -15.102 -2.474 1.00 98.38 210 LEU A C 1
ATOM 1666 O O . LEU A 1 210 ? 0.022 -14.499 -1.895 1.00 98.38 210 LEU A O 1
ATOM 1670 N N . ALA A 1 211 ? 2.143 -15.221 -1.948 1.00 98.44 211 ALA A N 1
ATOM 1671 C CA . ALA A 1 211 ? 2.502 -14.648 -0.652 1.00 98.44 211 ALA A CA 1
ATOM 1672 C C . ALA A 1 211 ? 2.556 -13.116 -0.669 1.00 98.44 211 ALA A C 1
ATOM 1674 O O . ALA A 1 211 ? 2.107 -12.489 0.288 1.00 98.44 211 ALA A O 1
ATOM 1675 N N . LEU A 1 212 ? 3.028 -12.511 -1.763 1.00 98.06 212 LEU A N 1
ATOM 1676 C CA . LEU A 1 212 ? 2.954 -11.067 -1.989 1.00 98.06 212 LEU A CA 1
ATOM 1677 C C . LEU A 1 212 ? 1.500 -10.577 -1.974 1.00 98.06 212 LEU A C 1
ATOM 1679 O O . LEU A 1 212 ? 1.174 -9.599 -1.307 1.00 98.06 212 LEU A O 1
ATOM 1683 N N . ALA A 1 213 ? 0.606 -11.259 -2.693 1.00 98.00 213 ALA A N 1
ATOM 1684 C CA . ALA A 1 213 ? -0.813 -10.915 -2.673 1.00 98.00 213 ALA A CA 1
ATOM 1685 C C . ALA A 1 213 ? -1.398 -11.099 -1.261 1.00 98.00 213 ALA A C 1
ATOM 1687 O O . ALA A 1 213 ? -2.060 -10.205 -0.727 1.00 98.00 213 ALA A O 1
ATOM 1688 N N . ALA A 1 214 ? -1.099 -12.228 -0.615 1.00 98.50 214 ALA A N 1
ATOM 1689 C CA . ALA A 1 214 ? -1.558 -12.533 0.733 1.00 98.50 214 ALA A CA 1
ATOM 1690 C C . ALA A 1 214 ? -1.060 -11.520 1.775 1.00 98.50 214 ALA A C 1
ATOM 1692 O O . ALA A 1 214 ? -1.801 -11.232 2.710 1.00 98.50 214 ALA A O 1
ATOM 1693 N N . SER A 1 215 ? 0.128 -10.923 1.614 1.00 98.50 215 SER A N 1
ATOM 1694 C CA . SER A 1 215 ? 0.666 -9.959 2.585 1.00 98.50 215 SER A CA 1
ATOM 1695 C C . SER A 1 215 ? -0.139 -8.665 2.686 1.00 98.50 215 SER A C 1
ATOM 1697 O O . SER A 1 215 ? 0.016 -7.921 3.646 1.00 98.50 215 SER A O 1
ATOM 1699 N N . VAL A 1 216 ? -0.995 -8.369 1.707 1.00 98.56 216 VAL A N 1
ATOM 1700 C CA . VAL A 1 216 ? -1.943 -7.248 1.784 1.00 98.56 216 VAL A CA 1
ATOM 1701 C C . VAL A 1 216 ? -3.365 -7.763 1.987 1.00 98.56 216 VAL A C 1
ATOM 1703 O O . VAL A 1 216 ? -4.094 -7.254 2.837 1.00 98.56 216 VAL A O 1
ATOM 1706 N N . LEU A 1 217 ? -3.756 -8.818 1.263 1.00 98.62 217 LEU A N 1
ATOM 1707 C CA . LEU A 1 217 ? -5.111 -9.373 1.328 1.00 98.62 217 LEU A CA 1
ATOM 1708 C C . LEU A 1 217 ? -5.448 -10.002 2.686 1.00 98.62 217 LEU A C 1
ATOM 1710 O O . LEU A 1 217 ? -6.625 -10.061 3.040 1.00 98.62 217 LEU A O 1
ATOM 1714 N N . VAL A 1 218 ? -4.452 -10.394 3.490 1.00 98.62 218 VAL A N 1
ATOM 1715 C CA . VAL A 1 218 ? -4.659 -10.854 4.875 1.00 98.62 218 VAL A CA 1
ATOM 1716 C C . VAL A 1 218 ? -5.408 -9.821 5.725 1.00 98.62 218 VAL A C 1
ATOM 1718 O O . VAL A 1 218 ? -6.129 -10.198 6.647 1.00 98.62 218 VAL A O 1
ATOM 1721 N N . LEU A 1 219 ? -5.338 -8.527 5.383 1.00 98.62 219 LEU A N 1
ATOM 1722 C CA . LEU A 1 219 ? -6.097 -7.487 6.076 1.00 98.62 219 LEU A CA 1
ATOM 1723 C C . LEU A 1 219 ? -7.611 -7.732 6.017 1.00 98.62 219 LEU A C 1
ATOM 1725 O O . LEU A 1 219 ? -8.283 -7.468 7.016 1.00 98.62 219 LEU A O 1
ATOM 1729 N N . PHE A 1 220 ? -8.151 -8.302 4.931 1.00 98.75 220 PHE A N 1
ATOM 1730 C CA . PHE A 1 220 ? -9.572 -8.674 4.847 1.00 98.75 220 PHE A CA 1
ATOM 1731 C C . PHE A 1 220 ? -9.975 -9.736 5.879 1.00 98.75 220 PHE A C 1
ATOM 1733 O O . PHE A 1 220 ? -11.136 -9.792 6.279 1.00 98.75 220 PHE A O 1
ATOM 1740 N N . LEU A 1 221 ? -9.031 -10.556 6.352 1.00 98.56 221 LEU A N 1
ATOM 1741 C CA . LEU A 1 221 ? -9.291 -11.589 7.355 1.00 98.56 221 LEU A CA 1
ATOM 1742 C C . LEU A 1 221 ? -9.323 -11.035 8.787 1.00 98.56 221 LEU A C 1
ATOM 1744 O O . LEU A 1 221 ? -9.872 -11.691 9.669 1.00 98.56 221 LEU A O 1
ATOM 1748 N N . SER A 1 222 ? -8.805 -9.823 9.031 1.00 97.81 222 SER A N 1
ATOM 1749 C CA . SER A 1 222 ? -8.718 -9.225 10.379 1.00 97.81 222 SER A CA 1
ATOM 1750 C C . SER A 1 222 ? -10.033 -9.289 11.177 1.00 97.81 222 SER A C 1
ATOM 1752 O O . SER A 1 222 ? -9.999 -9.716 12.332 1.00 97.81 222 SER A O 1
ATOM 1754 N N . PRO A 1 223 ? -11.211 -8.943 10.608 1.00 97.75 223 PRO A N 1
ATOM 1755 C CA . PRO A 1 223 ? -12.473 -9.018 11.346 1.00 97.75 223 PRO A CA 1
ATOM 1756 C C . PRO A 1 223 ? -12.910 -10.454 11.673 1.00 97.75 223 PRO A C 1
ATOM 1758 O O . PRO A 1 223 ? -13.594 -10.665 12.671 1.00 97.75 223 PRO A O 1
ATOM 1761 N N . LEU A 1 224 ? -12.532 -11.437 10.849 1.00 98.25 224 LEU A N 1
ATOM 1762 C CA . LEU A 1 224 ? -12.872 -12.857 11.035 1.00 98.25 224 LEU A CA 1
ATOM 1763 C C . LEU A 1 224 ? -11.981 -13.529 12.088 1.00 98.25 224 LEU A C 1
ATOM 1765 O O . LEU A 1 224 ? -12.393 -14.476 12.761 1.00 98.25 224 LEU A O 1
ATOM 1769 N N . LEU A 1 225 ? -10.763 -13.015 12.230 1.00 98.38 225 LEU A N 1
ATOM 1770 C CA . LEU A 1 225 ? -9.735 -13.502 13.141 1.00 98.38 225 LEU A CA 1
ATOM 1771 C C . LEU A 1 225 ? -9.866 -12.927 14.562 1.00 98.38 225 LEU A C 1
ATOM 1773 O O . LEU A 1 225 ? -9.159 -13.355 15.466 1.00 98.38 225 LEU A O 1
ATOM 1777 N N . HIS A 1 226 ? -10.794 -11.999 14.809 1.00 98.56 226 HIS A N 1
ATOM 1778 C CA . HIS A 1 226 ? -10.999 -11.421 16.136 1.00 98.56 226 HIS A CA 1
ATOM 1779 C C . HIS A 1 226 ? -11.718 -12.390 17.090 1.00 98.56 226 HIS A C 1
ATOM 1781 O O . HIS A 1 226 ? -12.907 -12.665 16.919 1.00 98.56 226 HIS A O 1
ATOM 1787 N N . LYS A 1 227 ? -11.027 -12.876 18.131 1.00 98.00 227 LYS A N 1
ATOM 1788 C CA . LYS A 1 227 ? -11.631 -13.728 19.182 1.00 98.00 227 LYS A CA 1
ATOM 1789 C C . LYS A 1 227 ? -11.784 -13.057 20.540 1.00 98.00 227 LYS A C 1
ATOM 1791 O O . LYS A 1 227 ? -12.557 -13.537 21.372 1.00 98.00 227 LYS A O 1
ATOM 1796 N N . SER A 1 228 ? -11.057 -11.967 20.781 1.00 98.19 228 SER A N 1
ATOM 1797 C CA . SER A 1 228 ? -11.125 -11.273 22.063 1.00 98.19 228 SER A CA 1
ATOM 1798 C C . SER A 1 228 ? -12.545 -10.792 22.365 1.00 98.19 228 SER A C 1
ATOM 1800 O O . SER A 1 228 ? -13.308 -10.428 21.475 1.00 98.19 228 SER A O 1
ATOM 1802 N N . LYS A 1 229 ? -12.902 -10.763 23.651 1.00 98.31 229 LYS A N 1
ATOM 1803 C CA . LYS A 1 229 ? -14.151 -10.145 24.118 1.00 98.31 229 LYS A CA 1
ATOM 1804 C C . LYS A 1 229 ? -14.048 -8.619 24.219 1.00 98.31 229 LYS A C 1
ATOM 1806 O O . LYS A 1 229 ? -15.064 -7.957 24.396 1.00 98.31 229 LYS A O 1
ATOM 1811 N N . GLN A 1 230 ? -12.839 -8.067 24.110 1.00 98.06 230 GLN A N 1
ATOM 1812 C CA . GLN A 1 230 ? -12.574 -6.631 24.128 1.00 98.06 230 GLN A CA 1
ATOM 1813 C C . GLN A 1 230 ? -12.136 -6.158 22.741 1.00 98.06 230 GLN A C 1
ATOM 1815 O O . GLN A 1 230 ? -11.250 -6.746 22.119 1.00 98.06 230 GLN A O 1
ATOM 1820 N N . ARG A 1 231 ? -12.709 -5.040 22.284 1.00 97.94 231 ARG A N 1
ATOM 1821 C CA . ARG A 1 231 ? -12.431 -4.474 20.959 1.00 97.94 231 ARG A CA 1
ATOM 1822 C C . ARG A 1 231 ? -10.985 -3.982 20.819 1.00 97.94 231 ARG A C 1
ATOM 1824 O O . ARG A 1 231 ? -10.226 -4.494 19.996 1.00 97.94 231 ARG A O 1
ATOM 1831 N N . ALA A 1 232 ? -10.587 -2.997 21.622 1.00 97.88 232 ALA A N 1
ATOM 1832 C CA . ALA A 1 232 ? -9.260 -2.381 21.552 1.00 97.88 232 ALA A CA 1
ATOM 1833 C C . ALA A 1 232 ? -8.186 -3.218 22.264 1.00 97.88 232 ALA A C 1
ATOM 1835 O O . ALA A 1 232 ? -8.488 -4.007 23.159 1.00 97.88 232 ALA A O 1
ATOM 1836 N N . MET A 1 233 ? -6.916 -3.053 21.886 1.00 98.62 233 MET A N 1
ATOM 1837 C CA . MET A 1 233 ? -5.780 -3.663 22.592 1.00 98.62 233 MET A CA 1
ATOM 1838 C C . MET A 1 233 ? -5.386 -2.917 23.874 1.00 98.62 233 MET A C 1
ATOM 1840 O O . MET A 1 233 ? -4.578 -3.430 24.638 1.00 98.62 233 MET A O 1
ATOM 1844 N N . THR A 1 234 ? -5.984 -1.758 24.165 1.00 98.12 234 THR A N 1
ATOM 1845 C CA . THR A 1 234 ? -5.679 -0.887 25.319 1.00 98.12 234 THR A CA 1
ATOM 1846 C C . THR A 1 234 ? -5.613 -1.618 26.661 1.00 98.12 234 THR A C 1
ATOM 1848 O O . THR A 1 234 ? -4.756 -1.305 27.478 1.00 98.12 234 THR A O 1
ATOM 1851 N N . PHE A 1 235 ? -6.444 -2.645 26.860 1.00 98.19 235 PHE A N 1
ATOM 1852 C CA . PHE A 1 235 ? -6.478 -3.455 28.087 1.00 98.19 235 PHE A CA 1
ATOM 1853 C C . PHE A 1 235 ? -6.028 -4.911 27.874 1.00 98.19 235 PHE A C 1
ATOM 1855 O O . PHE A 1 235 ? -6.353 -5.790 28.665 1.00 98.19 235 PHE A O 1
ATOM 1862 N N . ARG A 1 236 ? -5.282 -5.178 26.793 1.00 98.31 236 ARG A N 1
ATOM 1863 C CA . ARG A 1 236 ? -4.824 -6.516 26.382 1.00 98.31 236 ARG A CA 1
ATOM 1864 C C . ARG A 1 236 ? -3.295 -6.556 26.247 1.00 98.31 236 ARG A C 1
ATOM 1866 O O . ARG A 1 236 ? -2.800 -6.544 25.120 1.00 98.31 236 ARG A O 1
ATOM 1873 N N . PRO A 1 237 ? -2.528 -6.611 27.353 1.00 98.31 237 PRO A N 1
ATOM 1874 C CA . PRO A 1 237 ? -1.069 -6.447 27.329 1.00 98.31 237 PRO A CA 1
ATOM 1875 C C . PRO A 1 237 ? -0.348 -7.451 26.417 1.00 98.31 237 PRO A C 1
ATOM 1877 O O . PRO A 1 237 ? 0.552 -7.067 25.676 1.00 98.31 237 PRO A O 1
ATOM 1880 N N . LEU A 1 238 ? -0.794 -8.713 26.382 1.00 98.44 238 LEU A N 1
ATOM 1881 C CA . LEU A 1 238 ? -0.235 -9.720 25.471 1.00 98.44 238 LEU A CA 1
ATOM 1882 C C . LEU A 1 238 ? -0.460 -9.352 23.995 1.00 98.44 238 LEU A C 1
ATOM 1884 O O . LEU A 1 238 ? 0.463 -9.425 23.188 1.00 98.44 238 LEU A O 1
ATOM 1888 N N . SER A 1 239 ? -1.662 -8.883 23.639 1.00 98.31 239 SER A N 1
ATOM 1889 C CA . SER A 1 239 ? -1.949 -8.417 22.276 1.00 98.31 239 SER A CA 1
ATOM 1890 C C . SER A 1 239 ? -1.174 -7.143 21.921 1.00 98.31 239 SER A C 1
ATOM 1892 O O . SER A 1 239 ? -0.779 -6.992 20.770 1.00 98.31 239 SER A O 1
ATOM 1894 N N . GLN A 1 240 ? -0.917 -6.247 22.884 1.00 98.69 240 GLN A N 1
ATOM 1895 C CA . GLN A 1 240 ? -0.070 -5.067 22.658 1.00 98.69 240 GLN A CA 1
ATOM 1896 C C . GLN A 1 240 ? 1.369 -5.465 22.336 1.00 98.69 240 GLN A C 1
ATOM 1898 O O . GLN A 1 240 ? 1.946 -4.939 21.387 1.00 98.69 240 GLN A O 1
ATOM 1903 N N . MET A 1 241 ? 1.935 -6.412 23.094 1.00 98.62 241 MET A N 1
ATOM 1904 C CA . MET A 1 241 ? 3.273 -6.937 22.824 1.00 98.62 241 MET A CA 1
ATOM 1905 C C . MET A 1 241 ? 3.337 -7.544 21.418 1.00 98.62 241 MET A C 1
ATOM 1907 O O . MET A 1 241 ? 4.192 -7.146 20.635 1.00 98.62 241 MET A O 1
ATOM 1911 N N . LEU A 1 242 ? 2.380 -8.410 21.058 1.00 98.50 242 LEU A N 1
ATOM 1912 C CA . LEU A 1 242 ? 2.296 -8.999 19.714 1.00 98.50 242 LEU A CA 1
ATOM 1913 C C . LEU A 1 242 ? 2.136 -7.948 18.607 1.00 98.50 242 LEU A C 1
ATOM 1915 O O . LEU A 1 242 ? 2.735 -8.087 17.542 1.00 98.50 242 LEU A O 1
ATOM 1919 N N . PHE A 1 243 ? 1.373 -6.878 18.845 1.00 98.81 243 PHE A N 1
ATOM 1920 C CA . PHE A 1 243 ? 1.248 -5.767 17.901 1.00 98.81 243 PHE A CA 1
ATOM 1921 C C . PHE A 1 243 ? 2.574 -5.060 17.661 1.00 98.81 243 PHE A C 1
ATOM 1923 O O . PHE A 1 243 ? 2.958 -4.866 16.509 1.00 98.81 243 PHE A O 1
ATOM 1930 N N . TRP A 1 244 ? 3.308 -4.717 18.715 1.00 98.75 244 TRP A N 1
ATOM 1931 C CA . TRP A 1 244 ? 4.608 -4.077 18.545 1.00 98.75 244 TRP A CA 1
ATOM 1932 C C . TRP A 1 244 ? 5.651 -5.031 17.956 1.00 98.75 244 TRP A C 1
ATOM 1934 O O . TRP A 1 244 ? 6.478 -4.591 17.160 1.00 98.75 244 TRP A O 1
ATOM 1944 N N . THR A 1 245 ? 5.561 -6.336 18.234 1.00 98.81 245 THR A N 1
ATOM 1945 C CA . THR A 1 245 ? 6.348 -7.356 17.528 1.00 98.81 245 THR A CA 1
ATOM 1946 C C . THR A 1 245 ? 6.013 -7.393 16.035 1.00 98.81 245 THR A C 1
A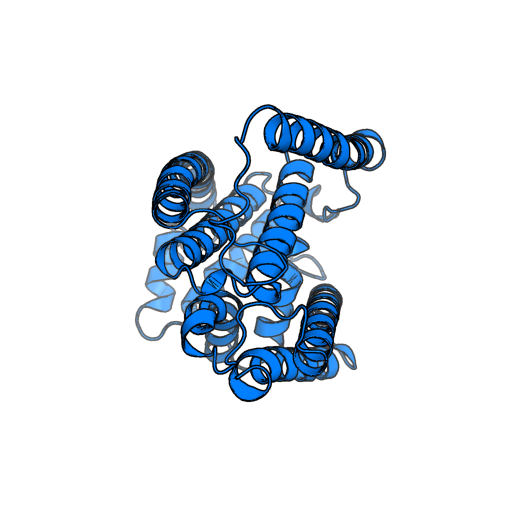TOM 1948 O O . THR A 1 245 ? 6.932 -7.437 15.223 1.00 98.81 245 THR A O 1
ATOM 1951 N N . LEU A 1 246 ? 4.736 -7.308 15.642 1.00 98.81 246 LEU A N 1
ATOM 1952 C CA . LEU A 1 246 ? 4.339 -7.217 14.231 1.00 98.81 246 LEU A CA 1
ATOM 1953 C C . LEU A 1 246 ? 4.901 -5.953 13.564 1.00 98.81 246 LEU A C 1
ATOM 1955 O O . LEU A 1 246 ? 5.425 -6.033 12.455 1.00 98.81 246 LEU A O 1
ATOM 1959 N N . VAL A 1 247 ? 4.813 -4.799 14.233 1.00 98.88 247 VAL A N 1
ATOM 1960 C CA . VAL A 1 247 ? 5.359 -3.531 13.721 1.00 98.88 247 VAL A CA 1
ATOM 1961 C C . VAL A 1 247 ? 6.875 -3.633 13.537 1.00 98.88 247 VAL A C 1
ATOM 1963 O O . VAL A 1 247 ? 7.381 -3.305 12.467 1.00 98.88 247 VAL A O 1
ATOM 1966 N N . ALA A 1 248 ? 7.599 -4.148 14.534 1.00 98.88 248 ALA A N 1
ATOM 1967 C CA . ALA A 1 248 ? 9.038 -4.381 14.429 1.00 98.88 248 ALA A CA 1
ATOM 1968 C C . ALA A 1 248 ? 9.373 -5.355 13.288 1.00 98.88 248 ALA A C 1
ATOM 1970 O O . ALA A 1 248 ? 10.308 -5.121 12.527 1.00 98.88 248 ALA A O 1
ATOM 1971 N N . ASN A 1 249 ? 8.571 -6.405 13.108 1.00 98.88 249 ASN A N 1
ATOM 1972 C CA . ASN A 1 249 ? 8.750 -7.363 12.026 1.00 98.88 249 ASN A CA 1
ATOM 1973 C C . ASN A 1 249 ? 8.537 -6.736 10.635 1.00 98.88 249 ASN A C 1
ATOM 1975 O O . ASN A 1 249 ? 9.291 -7.023 9.711 1.00 98.88 249 ASN A O 1
ATOM 1979 N N . LEU A 1 250 ? 7.570 -5.826 10.478 1.00 98.88 250 LEU A N 1
ATOM 1980 C CA . LEU A 1 250 ? 7.392 -5.053 9.241 1.00 98.88 250 LEU A CA 1
ATOM 1981 C C . LEU A 1 250 ? 8.588 -4.134 8.951 1.00 98.88 250 LEU A C 1
ATOM 1983 O O . LEU A 1 250 ? 8.984 -3.998 7.791 1.00 98.88 250 LEU A O 1
ATOM 1987 N N . LEU A 1 251 ? 9.197 -3.539 9.982 1.00 98.81 251 LEU A N 1
ATOM 1988 C CA . LEU A 1 251 ? 10.433 -2.763 9.831 1.00 98.81 251 LEU A CA 1
ATOM 1989 C C . LEU A 1 251 ? 11.607 -3.656 9.402 1.00 98.81 251 LEU A C 1
ATOM 1991 O O . LEU A 1 251 ? 12.355 -3.275 8.503 1.00 98.81 251 LEU A O 1
ATOM 1995 N N . ILE A 1 252 ? 11.724 -4.865 9.965 1.00 98.88 252 ILE A N 1
ATOM 1996 C CA . ILE A 1 252 ? 12.720 -5.863 9.541 1.00 98.88 252 ILE A CA 1
ATOM 1997 C C . ILE A 1 252 ? 12.485 -6.270 8.085 1.00 98.88 252 ILE A C 1
ATOM 1999 O O . ILE A 1 252 ? 13.424 -6.242 7.299 1.00 98.88 252 ILE A O 1
ATOM 2003 N N . LEU A 1 253 ? 11.251 -6.591 7.689 1.00 98.88 253 LEU A N 1
ATOM 2004 C CA . LEU A 1 253 ? 10.921 -6.923 6.299 1.00 98.88 253 LEU A CA 1
ATOM 2005 C C . LEU A 1 253 ? 11.244 -5.768 5.345 1.00 98.88 253 LEU A C 1
ATOM 2007 O O . LEU A 1 253 ? 11.770 -6.000 4.262 1.00 98.88 253 LEU A O 1
ATOM 2011 N N . THR A 1 254 ? 10.977 -4.524 5.747 1.00 98.81 254 THR A N 1
ATOM 2012 C CA . THR A 1 254 ? 11.331 -3.330 4.962 1.00 98.81 254 THR A CA 1
ATOM 2013 C C . THR A 1 254 ? 12.846 -3.219 4.787 1.00 98.81 254 THR A C 1
ATOM 2015 O O . THR A 1 254 ? 13.326 -3.003 3.675 1.00 98.81 254 THR A O 1
ATOM 2018 N N . TRP A 1 255 ? 13.610 -3.424 5.863 1.00 98.75 255 TRP A N 1
ATOM 2019 C CA . TRP A 1 255 ? 15.069 -3.449 5.807 1.00 98.75 255 TRP A CA 1
ATOM 2020 C C . TRP A 1 255 ? 15.586 -4.589 4.922 1.00 98.75 255 TRP A C 1
ATOM 2022 O O . TRP A 1 255 ? 16.340 -4.327 3.995 1.00 98.75 255 TRP A O 1
ATOM 2032 N N . ILE A 1 256 ? 15.134 -5.829 5.123 1.00 98.62 256 ILE A N 1
ATOM 2033 C CA . ILE A 1 256 ? 15.534 -6.979 4.298 1.00 98.62 256 ILE A CA 1
ATOM 2034 C C . ILE A 1 256 ? 15.162 -6.772 2.829 1.00 98.62 256 ILE A C 1
ATOM 2036 O O . ILE A 1 256 ? 15.929 -7.133 1.940 1.00 98.62 256 ILE A O 1
ATOM 2040 N N . GLY A 1 257 ? 14.021 -6.140 2.553 1.00 98.25 257 GLY A N 1
ATOM 2041 C CA . GLY A 1 257 ? 13.602 -5.755 1.208 1.00 98.25 257 GLY A CA 1
ATOM 2042 C C . GLY A 1 257 ? 14.625 -4.883 0.475 1.00 98.25 257 GLY A C 1
ATOM 2043 O O . GLY A 1 257 ? 14.730 -4.988 -0.744 1.00 98.25 257 GLY A O 1
ATOM 2044 N N . SER A 1 258 ? 15.405 -4.068 1.195 1.00 97.44 258 SER A N 1
ATOM 2045 C CA . SER A 1 258 ? 16.451 -3.220 0.608 1.00 97.44 258 SER A CA 1
ATOM 2046 C C . SER A 1 258 ? 17.809 -3.909 0.448 1.00 97.44 258 SER A C 1
ATOM 2048 O O . SER A 1 258 ? 18.671 -3.366 -0.240 1.00 97.44 258 SER A O 1
ATOM 2050 N N . GLN A 1 259 ? 18.003 -5.081 1.059 1.00 98.12 259 GLN A N 1
ATOM 2051 C CA . GLN A 1 259 ? 19.260 -5.831 1.021 1.00 98.12 259 GLN A CA 1
ATOM 2052 C C . GLN A 1 259 ? 19.345 -6.779 -0.196 1.00 98.12 259 GLN A C 1
ATOM 2054 O O . GLN A 1 259 ? 18.305 -7.197 -0.742 1.00 98.12 259 GLN A O 1
ATOM 2059 N N . PRO A 1 260 ? 20.571 -7.148 -0.627 1.00 96.75 260 PRO A N 1
ATOM 2060 C CA . PRO A 1 260 ? 20.787 -8.161 -1.659 1.00 96.75 260 PRO A CA 1
ATOM 2061 C C . PRO A 1 260 ? 20.301 -9.549 -1.214 1.00 96.75 260 PRO A C 1
ATOM 2063 O O . PRO A 1 260 ? 20.106 -9.823 -0.028 1.00 96.75 260 PRO A O 1
ATOM 2066 N N . VAL A 1 261 ? 20.094 -10.443 -2.184 1.00 96.62 261 VAL A N 1
ATOM 2067 C CA . VAL A 1 261 ? 19.633 -11.820 -1.940 1.00 96.62 261 VAL A CA 1
ATOM 2068 C C . VAL A 1 261 ? 20.832 -12.706 -1.599 1.00 96.62 261 VAL A C 1
ATOM 2070 O O . VAL A 1 261 ? 21.257 -13.541 -2.390 1.00 96.62 261 VAL A O 1
ATOM 2073 N N . GLU A 1 262 ? 21.400 -12.488 -0.416 1.00 97.19 262 GLU A N 1
ATOM 2074 C CA . GLU A 1 262 ? 22.608 -13.166 0.065 1.00 97.19 262 GLU A CA 1
ATOM 2075 C C . GLU A 1 262 ? 22.455 -13.603 1.530 1.00 97.19 262 GLU A C 1
ATOM 2077 O O . GLU A 1 262 ? 21.543 -13.174 2.244 1.00 97.19 262 GLU A O 1
ATOM 2082 N N . HIS A 1 263 ? 23.337 -14.484 2.005 1.00 96.06 263 HIS A N 1
ATOM 2083 C CA . HIS A 1 263 ? 23.410 -14.814 3.429 1.00 96.06 263 HIS A CA 1
ATOM 2084 C C . HIS A 1 263 ? 23.962 -13.610 4.225 1.00 96.06 263 HIS A C 1
ATOM 2086 O O . HIS A 1 263 ? 24.961 -13.036 3.796 1.00 96.06 263 HIS A O 1
ATOM 2092 N N . PRO A 1 264 ? 23.396 -13.234 5.394 1.00 97.75 264 PRO A N 1
ATOM 2093 C CA . PRO A 1 264 ? 22.317 -13.895 6.143 1.00 97.75 264 PRO A CA 1
ATOM 2094 C C . PRO A 1 264 ? 20.899 -13.390 5.810 1.00 97.75 264 PRO A C 1
ATOM 2096 O O . PRO A 1 264 ? 19.925 -13.876 6.386 1.00 97.75 264 PRO A O 1
ATOM 2099 N N . PHE A 1 265 ? 20.751 -12.426 4.897 1.00 98.50 265 PHE A N 1
ATOM 2100 C CA . PHE A 1 265 ? 19.480 -11.751 4.610 1.00 98.50 265 PHE A CA 1
ATOM 2101 C C . PHE A 1 265 ? 18.384 -12.682 4.094 1.00 98.50 265 PHE A C 1
ATOM 2103 O O . PHE A 1 265 ? 17.221 -12.481 4.436 1.00 98.50 265 PHE A O 1
ATOM 2110 N N . ILE A 1 266 ? 18.738 -13.730 3.342 1.00 98.31 266 ILE A N 1
ATOM 2111 C CA . ILE A 1 266 ? 17.776 -14.751 2.890 1.00 98.31 266 ILE A CA 1
ATOM 2112 C C . ILE A 1 266 ? 17.068 -15.398 4.091 1.00 98.31 266 ILE A C 1
ATOM 2114 O O . ILE A 1 266 ? 15.838 -15.424 4.145 1.00 98.31 266 ILE A O 1
ATOM 2118 N N . LEU A 1 267 ? 17.834 -15.876 5.078 1.00 98.56 267 LEU A N 1
ATOM 2119 C CA . LEU A 1 267 ? 17.284 -16.560 6.251 1.00 98.56 267 LEU A CA 1
ATOM 2120 C C . LEU A 1 267 ? 16.473 -15.600 7.133 1.00 98.56 267 LEU A C 1
ATOM 2122 O O . LEU A 1 267 ? 15.409 -15.958 7.643 1.00 98.56 267 LEU A O 1
ATOM 2126 N N . ILE A 1 268 ? 16.938 -14.357 7.284 1.00 98.75 268 ILE A N 1
ATOM 2127 C CA . ILE A 1 268 ? 16.202 -13.336 8.038 1.00 98.75 268 ILE A CA 1
ATOM 2128 C C . ILE A 1 268 ? 14.881 -13.000 7.329 1.00 98.75 268 ILE A C 1
ATOM 2130 O O . ILE A 1 268 ? 13.843 -12.932 7.978 1.00 98.75 268 ILE A O 1
ATOM 2134 N N . GLY A 1 269 ? 14.878 -12.861 6.001 1.00 98.69 269 GLY A N 1
ATOM 2135 C CA . GLY A 1 269 ? 13.661 -12.621 5.219 1.00 98.69 269 GLY A CA 1
ATOM 2136 C C . GLY A 1 269 ? 12.642 -13.748 5.354 1.00 98.69 269 GLY A C 1
ATOM 2137 O O . GLY A 1 269 ? 11.462 -13.491 5.598 1.00 98.69 269 GLY A O 1
ATOM 2138 N N . GLN A 1 270 ? 13.101 -14.999 5.286 1.00 98.75 270 GLN A N 1
ATOM 2139 C CA . GLN A 1 270 ? 12.258 -16.182 5.467 1.00 98.75 270 GLN A CA 1
ATOM 2140 C C . GLN A 1 270 ? 11.641 -16.248 6.862 1.00 98.75 270 GLN A C 1
ATOM 2142 O O . GLN A 1 270 ? 10.430 -16.440 6.993 1.00 98.75 270 GLN A O 1
ATOM 2147 N N . THR A 1 271 ? 12.449 -16.043 7.902 1.00 98.75 271 THR A N 1
ATOM 2148 C CA . THR A 1 271 ? 11.958 -16.053 9.285 1.00 98.75 271 THR A CA 1
ATOM 2149 C C . THR A 1 271 ? 10.993 -14.895 9.540 1.00 98.75 271 THR A C 1
ATOM 2151 O O . THR A 1 271 ? 9.913 -15.133 10.070 1.00 98.75 271 THR A O 1
ATOM 2154 N N . ALA A 1 272 ? 11.303 -13.680 9.079 1.00 98.81 272 ALA A N 1
ATOM 2155 C CA . ALA A 1 272 ? 10.428 -12.512 9.198 1.00 98.81 272 ALA A CA 1
ATOM 2156 C C . ALA A 1 272 ? 9.098 -12.676 8.432 1.00 98.81 272 ALA A C 1
ATOM 2158 O O . ALA A 1 272 ? 8.030 -12.291 8.911 1.00 98.81 272 ALA A O 1
ATOM 2159 N N . SER A 1 273 ? 9.128 -13.295 7.250 1.00 98.81 273 SER A N 1
ATOM 2160 C CA . SER A 1 273 ? 7.914 -13.582 6.473 1.00 98.81 273 SER A CA 1
ATOM 2161 C C . SER A 1 273 ? 7.041 -14.624 7.171 1.00 98.81 273 SER A C 1
ATOM 2163 O O . SER A 1 273 ? 5.824 -14.463 7.265 1.00 98.81 273 SER A O 1
ATOM 2165 N N . PHE A 1 274 ? 7.657 -15.673 7.721 1.00 98.75 274 PHE A N 1
ATOM 2166 C CA . PHE A 1 274 ? 6.952 -16.687 8.499 1.00 98.75 274 PHE A CA 1
ATOM 2167 C C . PHE A 1 274 ? 6.326 -16.098 9.770 1.00 98.75 274 PHE A C 1
ATOM 2169 O O . PHE A 1 274 ? 5.146 -16.332 10.042 1.00 98.75 274 PHE A O 1
ATOM 2176 N N . THR A 1 275 ? 7.073 -15.292 10.531 1.00 98.75 275 THR A N 1
ATOM 2177 C CA . THR A 1 275 ? 6.560 -14.641 11.745 1.00 98.75 275 THR A CA 1
ATOM 2178 C C . THR A 1 275 ? 5.448 -13.646 11.426 1.00 98.75 275 THR A C 1
ATOM 2180 O O . THR A 1 275 ? 4.491 -13.572 12.190 1.00 98.75 275 THR A O 1
ATOM 2183 N N . TYR A 1 276 ? 5.498 -12.946 10.285 1.00 98.88 276 TYR A N 1
ATOM 2184 C CA . TYR A 1 276 ? 4.439 -12.029 9.845 1.00 98.88 276 TYR A CA 1
ATOM 2185 C C . TYR A 1 276 ? 3.084 -12.742 9.737 1.00 98.88 276 TYR A C 1
ATOM 2187 O O . TYR A 1 276 ? 2.116 -12.346 10.392 1.00 98.88 276 TYR A O 1
ATOM 2195 N N . PHE A 1 277 ? 3.025 -13.833 8.967 1.00 98.81 277 PHE A N 1
ATOM 2196 C CA . PHE A 1 277 ? 1.788 -14.597 8.806 1.00 98.81 277 PHE A CA 1
ATOM 2197 C C . PHE A 1 277 ? 1.403 -15.352 10.081 1.00 98.81 277 PHE A C 1
ATOM 2199 O O . PHE A 1 277 ? 0.222 -15.414 10.408 1.00 98.81 277 PHE A O 1
ATOM 2206 N N . THR A 1 278 ? 2.374 -15.869 10.837 1.00 98.81 278 THR A N 1
ATOM 2207 C CA . THR A 1 278 ? 2.116 -16.564 12.110 1.00 98.81 278 THR A CA 1
ATOM 2208 C C . THR A 1 278 ? 1.484 -15.630 13.139 1.00 98.81 278 THR A C 1
ATOM 2210 O O . THR A 1 278 ? 0.501 -15.998 13.780 1.00 98.81 278 THR A O 1
ATOM 2213 N N . ILE A 1 279 ? 1.990 -14.398 13.270 1.00 98.69 279 ILE A N 1
ATOM 2214 C CA . ILE A 1 279 ? 1.415 -13.406 14.182 1.00 98.69 279 ILE A CA 1
ATOM 2215 C C . ILE A 1 279 ? -0.036 -13.106 13.794 1.00 98.69 279 ILE A C 1
ATOM 2217 O O . ILE A 1 279 ? -0.917 -13.161 14.648 1.00 98.69 279 ILE A O 1
ATOM 2221 N N . LEU A 1 280 ? -0.298 -12.831 12.512 1.00 98.56 280 LEU A N 1
ATOM 2222 C CA . LEU A 1 280 ? -1.631 -12.458 12.032 1.00 98.56 280 LEU A CA 1
ATOM 2223 C C . LEU A 1 280 ? -2.650 -13.600 12.082 1.00 98.56 280 LEU A C 1
ATOM 2225 O O . LEU A 1 280 ? -3.786 -13.371 12.489 1.00 98.56 280 LEU A O 1
ATOM 2229 N N . LEU A 1 281 ? -2.264 -14.803 11.657 1.00 98.62 281 LEU A N 1
ATOM 2230 C CA . LEU A 1 281 ? -3.190 -15.917 11.441 1.00 98.62 281 LEU A CA 1
ATOM 2231 C C . LEU A 1 281 ? -3.320 -16.857 12.643 1.00 98.62 281 LEU A C 1
ATOM 2233 O O . LEU A 1 281 ? -4.334 -17.543 12.737 1.00 98.62 281 LEU A O 1
ATOM 2237 N N . LEU A 1 282 ? -2.315 -16.918 13.526 1.00 98.31 282 LEU A N 1
ATOM 2238 C CA . LEU A 1 282 ? -2.265 -17.900 14.617 1.00 98.31 282 LEU A CA 1
ATOM 2239 C C . LEU A 1 282 ? -2.110 -17.280 16.009 1.00 98.31 282 LEU A C 1
ATOM 2241 O O . LEU A 1 282 ? -2.762 -17.756 16.927 1.00 98.31 282 LEU A O 1
ATOM 2245 N N . LEU A 1 283 ? -1.264 -16.257 16.193 1.00 98.25 283 LEU A N 1
ATOM 2246 C CA . LEU A 1 283 ? -0.999 -15.706 17.536 1.00 98.25 283 LEU A CA 1
ATOM 2247 C C . LEU A 1 283 ? -1.988 -14.614 17.966 1.00 98.25 283 LEU A C 1
ATOM 2249 O O . LEU A 1 283 ? -2.198 -14.427 19.162 1.00 98.25 283 LEU A O 1
ATOM 2253 N N . PHE A 1 284 ? -2.540 -13.846 17.022 1.00 97.81 284 PHE A N 1
ATOM 2254 C CA . PHE A 1 284 ? -3.539 -12.818 17.327 1.00 97.81 284 PHE A CA 1
ATOM 2255 C C . PHE A 1 284 ? -4.944 -13.339 17.651 1.00 97.81 284 PHE A C 1
ATOM 2257 O O . PHE A 1 284 ? -5.551 -12.757 18.560 1.00 97.81 284 PHE A O 1
ATOM 2264 N N . PRO A 1 285 ? -5.500 -14.311 16.897 1.00 97.00 285 PRO A N 1
ATOM 2265 C CA . PRO A 1 285 ? -6.761 -14.958 17.255 1.00 97.00 285 PRO A CA 1
ATOM 2266 C C . PRO A 1 285 ? -6.701 -15.589 18.646 1.00 97.00 285 PRO A C 1
ATOM 2268 O O . PRO A 1 285 ? -7.664 -15.368 19.412 1.00 97.00 285 PRO A O 1
#

Foldseek 3Di:
DVLVLVLVLVVLVVVLLVCLQQLVCLLVQLLVLSLVLVVLSVLLVLLVLLQLQFALSFVVLQVVLLLQLLDPPCSCVSSCVCCVHNGNDPSNNVVSVVSNVPSVVVSVVSVVSSVVSCVVPPDADQQQDDCPVPDDDCPPVVVVVVVVVVVVSVVVSVCCCPVPVCPQPDPRRVHHHDPVDHDPDRADGLSCLLLLLQLLLDPDSNVSSVLSVCLSCLSSCSNVQDDDPGNHCSVPVQLVVLSVVLVVLSVQSSVLSRDDCDPPSSVSSNVSSVSNCCSSRPVND

Secondary structure (DSSP, 8-state):
-HHHHHHHHHHHHHHHHHHHHTTGGGSHHHHHHHHHHHHHHHHHHHHHHHTT-BHHHHHHHHHHHTTGGGSTTTHHHHHHHHHTSSSSSHHHHHHHHHHHHHHHHHHHHHHHHHHHHHHHH----TT-S--GGG---STTHHHHHHHHHHHHHHHHHHHHHHH-TTTTS-GGGGSBP-TT---SS----GGGHHHHHHHHHSSSHHHHHHHHHHHHHGGGGTTTS---SSSSSTT-HHHHHHHHHHHHHHHHHHHHHHS-S-TTHHHHHHHHHHHHHHIIIII--

Sequence (285 aa):
HANGASFFFICIYLHIGRGFYYGSYLYKETWNTGVILLLTLMATAFVGYVLPWGQMSFWGATVITNLFSAIPYIGQTLVEWAWGGFSVDNPTLTRFFALHFLLPFIIAGMTTIHLTFLHETGSNNPLGISSNCDKIPFHPYYSLKDILGFTSMLIPLTALALFSPNLLGDPENFTPANPLVTPPHIKPEWYFLFAYAILRSIPNKLGGVLALAASVLVLFLSPLLHKSKQRAMTFRPLSQMLFWTLVANLLILTWIGSQPVEHPFILIGQTASFTYFTILLLLFP